Protein AF-A0A7C1WEE9-F1 (afdb_monomer_lite)

Foldseek 3Di:
DDDPPPCPPLVLLVVLVVVCLLQLAPADSVQLSVLLVVQVVVCVVVDPDDDDPVCSVVVSNVSSVVSVVVLLVVLVVQVVVVHDDDLCSHQQNSVCVVVVHDSSLQSQLNSVLSPDPSLLSNLLCCCPVVVDALVVSCVVSPDHSLVSLVSNQVSCVSRVNDDPVCNVVSSVVSVVVNVVVVPDD

pLDDT: mean 91.52, std 10.12, range [40.03, 98.25]

Secondary structure (DSSP, 8-state):
----TT--TT-HHHHHHHHHHHHT----HHHHHHHHHHHHHHHHHH-SSPPPGGGHHHHHHHHHHHHHHHHHHHHHHHHHTT--S-GGGSTTHHHHHHHT--GGGTHHHHHHHHTS-HHHHHHHIIIIIS---HHHHHHHH-S-HHHHHHHHHHHHHHTTSS-GGGHHHHHHHHHHHHHHHHT--

Structure (mmCIF, N/CA/C/O backbone):
data_AF-A0A7C1WEE9-F1
#
_entry.id   AF-A0A7C1WEE9-F1
#
loop_
_atom_site.group_PDB
_atom_site.id
_atom_site.type_symbol
_atom_site.label_atom_id
_atom_site.label_alt_id
_atom_site.label_comp_id
_atom_site.label_asym_id
_atom_site.label_entity_id
_atom_site.label_seq_id
_atom_site.pdbx_PDB_ins_code
_atom_site.Cartn_x
_atom_site.Cartn_y
_atom_site.Cartn_z
_atom_site.occupancy
_atom_site.B_iso_or_equiv
_atom_site.auth_seq_id
_atom_site.auth_comp_id
_atom_site.auth_asym_id
_atom_site.auth_atom_id
_atom_site.pdbx_PDB_model_num
ATOM 1 N N . MET A 1 1 ? -7.636 -14.555 -36.339 1.00 40.28 1 MET A N 1
ATOM 2 C CA . MET A 1 1 ? -7.337 -13.191 -35.850 1.00 40.28 1 MET A CA 1
ATOM 3 C C . MET A 1 1 ? -6.891 -13.329 -34.397 1.00 40.28 1 MET A C 1
ATOM 5 O O . MET A 1 1 ? -7.699 -13.684 -33.550 1.00 40.28 1 MET A O 1
ATOM 9 N N . HIS A 1 2 ? -5.579 -13.278 -34.160 1.00 40.03 2 HIS A N 1
ATOM 10 C CA . HIS A 1 2 ? -4.932 -13.768 -32.938 1.00 40.03 2 HIS A CA 1
ATOM 11 C C . HIS A 1 2 ? -5.133 -12.831 -31.730 1.00 40.03 2 HIS A C 1
ATOM 13 O O . HIS A 1 2 ? -4.836 -11.641 -31.806 1.00 40.03 2 HIS A O 1
ATOM 19 N N . ARG A 1 3 ? -5.592 -13.395 -30.599 1.00 42.38 3 ARG A N 1
ATOM 20 C CA . ARG A 1 3 ? -5.530 -12.809 -29.245 1.00 42.38 3 ARG A CA 1
ATOM 21 C C . ARG A 1 3 ? -4.059 -12.671 -28.822 1.00 42.38 3 ARG A C 1
ATOM 23 O O . ARG A 1 3 ? -3.505 -13.608 -28.264 1.00 42.38 3 ARG A O 1
ATOM 30 N N . ILE A 1 4 ? -3.428 -11.536 -29.114 1.00 50.22 4 ILE A N 1
ATOM 31 C CA . ILE A 1 4 ? -2.095 -11.171 -28.580 1.00 50.22 4 ILE A CA 1
ATOM 32 C C . ILE A 1 4 ? -2.180 -9.926 -27.672 1.00 50.22 4 ILE A C 1
ATOM 34 O O . ILE A 1 4 ? -1.282 -9.661 -26.887 1.00 50.22 4 ILE A O 1
ATOM 38 N N . ALA A 1 5 ? -3.299 -9.197 -27.677 1.00 45.41 5 ALA A N 1
ATOM 39 C CA . ALA A 1 5 ? -3.425 -7.930 -26.949 1.00 45.41 5 ALA A CA 1
ATOM 40 C C . ALA A 1 5 ? -3.885 -8.050 -25.478 1.00 45.41 5 ALA A C 1
ATOM 42 O O . ALA A 1 5 ? -4.062 -7.031 -24.823 1.00 45.41 5 ALA A O 1
ATOM 43 N N . SER A 1 6 ? -4.104 -9.263 -24.949 1.00 55.41 6 SER A N 1
ATOM 44 C CA . SER A 1 6 ? -4.558 -9.473 -23.559 1.00 55.41 6 SER A CA 1
ATOM 45 C C . SER A 1 6 ? -3.562 -10.221 -22.675 1.00 55.41 6 SER A C 1
ATOM 47 O O . SER A 1 6 ? -3.893 -10.553 -21.540 1.00 55.41 6 SER A O 1
ATOM 49 N N . SER A 1 7 ? -2.388 -10.579 -23.190 1.00 68.62 7 SER A N 1
ATOM 50 C CA . SER A 1 7 ? -1.417 -11.352 -22.425 1.00 68.62 7 SER A CA 1
ATOM 51 C C . SER A 1 7 ? -0.382 -10.397 -21.869 1.00 68.62 7 SER A C 1
ATOM 53 O O . SER A 1 7 ? 0.538 -10.040 -22.590 1.00 68.62 7 SER A O 1
ATOM 55 N N . ASP A 1 8 ? -0.545 -9.974 -20.620 1.00 87.31 8 ASP A N 1
ATOM 56 C CA . ASP A 1 8 ? 0.556 -9.506 -19.779 1.00 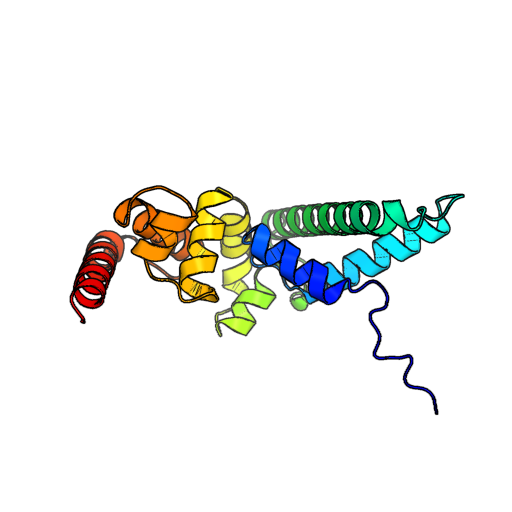87.31 8 ASP A CA 1
ATOM 57 C C . ASP A 1 8 ? 1.555 -10.674 -19.633 1.00 87.31 8 ASP A C 1
ATOM 59 O O . ASP A 1 8 ? 1.365 -11.537 -18.772 1.00 87.31 8 ASP A O 1
ATOM 63 N N . PRO A 1 9 ? 2.560 -10.798 -20.524 1.00 88.50 9 PRO A N 1
ATOM 64 C CA . PRO A 1 9 ? 3.295 -12.051 -20.691 1.00 88.50 9 PRO A CA 1
ATOM 65 C C . PRO A 1 9 ? 4.306 -12.264 -19.560 1.00 88.50 9 PRO A C 1
ATOM 67 O O . PRO A 1 9 ? 4.744 -13.381 -19.309 1.00 88.50 9 PRO A O 1
ATOM 70 N N . LEU A 1 10 ? 4.645 -11.182 -18.861 1.00 91.38 10 LEU A N 1
ATOM 71 C CA . LEU A 1 10 ? 5.528 -11.151 -17.703 1.00 91.38 10 LEU A CA 1
ATOM 72 C C . LEU A 1 10 ? 4.742 -11.228 -16.382 1.00 91.38 10 LEU A C 1
ATOM 74 O O . LEU A 1 10 ? 5.341 -11.250 -15.303 1.00 91.38 10 LEU A O 1
ATOM 78 N N . ALA A 1 11 ? 3.405 -11.275 -16.458 1.00 94.94 11 ALA A N 1
ATOM 79 C CA . ALA A 1 11 ? 2.501 -11.211 -15.316 1.00 94.94 11 ALA A CA 1
ATOM 80 C C . ALA A 1 11 ? 2.793 -10.011 -14.389 1.00 94.94 11 ALA A C 1
ATOM 82 O O . ALA A 1 11 ? 2.698 -10.127 -13.164 1.00 94.94 11 ALA A O 1
ATOM 83 N N . LEU A 1 12 ? 3.182 -8.860 -14.952 1.00 95.50 12 LEU A N 1
ATOM 84 C CA . LEU A 1 12 ? 3.492 -7.653 -14.187 1.00 95.50 12 LEU A CA 1
ATOM 85 C C . LEU A 1 12 ? 2.273 -7.139 -13.414 1.00 95.50 12 LEU A C 1
ATOM 87 O O . LEU A 1 12 ? 2.435 -6.686 -12.290 1.00 95.50 12 LEU A O 1
ATOM 91 N N . GLY A 1 13 ? 1.058 -7.247 -13.954 1.00 95.62 13 GLY A N 1
ATOM 92 C CA . GLY A 1 13 ? -0.178 -6.821 -13.295 1.00 95.62 13 GLY A CA 1
ATOM 93 C C . GLY A 1 13 ? -0.426 -7.574 -11.982 1.00 95.62 13 GLY A C 1
ATOM 94 O O . GLY A 1 13 ? -0.455 -6.948 -10.917 1.00 95.62 13 GLY A O 1
ATOM 95 N N . PRO A 1 14 ? -0.540 -8.918 -12.003 1.00 96.31 14 PRO A N 1
ATOM 96 C CA . PRO A 1 14 ? -0.636 -9.718 -10.783 1.00 96.31 14 PRO A CA 1
ATOM 97 C C . PRO A 1 14 ? 0.524 -9.484 -9.804 1.00 96.31 14 PRO A C 1
ATOM 99 O O . PRO A 1 14 ? 0.293 -9.394 -8.596 1.00 96.31 14 PRO A O 1
ATOM 102 N N . ARG A 1 15 ? 1.762 -9.330 -10.299 1.00 97.62 15 ARG A N 1
ATOM 103 C CA . ARG A 1 15 ? 2.936 -9.046 -9.455 1.00 97.62 15 ARG A CA 1
ATOM 104 C C . ARG A 1 15 ? 2.863 -7.670 -8.790 1.00 97.62 15 ARG A C 1
ATOM 106 O O . ARG A 1 15 ? 3.185 -7.571 -7.610 1.00 97.62 15 ARG A O 1
ATOM 113 N N . SER A 1 16 ? 2.395 -6.638 -9.492 1.00 97.56 16 SER A N 1
ATOM 114 C CA . SER A 1 16 ? 2.157 -5.298 -8.938 1.00 97.56 16 SER A CA 1
ATOM 115 C C . SER A 1 16 ? 1.152 -5.347 -7.793 1.00 97.56 16 SER A C 1
ATOM 117 O O . SER A 1 16 ? 1.424 -4.831 -6.713 1.00 97.56 16 SER A O 1
ATOM 119 N N . ILE A 1 17 ? 0.018 -6.029 -7.986 1.00 95.94 17 ILE A N 1
ATOM 120 C CA . ILE A 1 17 ? -1.001 -6.192 -6.938 1.00 95.94 17 ILE A CA 1
ATOM 121 C C . ILE A 1 17 ? -0.416 -6.932 -5.729 1.00 95.94 17 ILE A C 1
ATOM 123 O O . ILE A 1 17 ? -0.602 -6.499 -4.590 1.00 95.94 17 ILE A O 1
ATOM 127 N N . ALA A 1 18 ? 0.309 -8.030 -5.964 1.00 95.94 18 ALA A N 1
ATOM 128 C CA . ALA A 1 18 ? 0.941 -8.801 -4.898 1.00 95.94 18 ALA A CA 1
ATOM 129 C C . ALA A 1 18 ? 1.964 -7.962 -4.116 1.00 95.94 18 ALA A C 1
ATOM 131 O O . ALA A 1 18 ? 1.966 -7.995 -2.885 1.00 95.94 18 ALA A O 1
ATOM 132 N N . LEU A 1 19 ? 2.788 -7.171 -4.811 1.00 97.50 19 LEU A N 1
ATOM 133 C CA . LEU A 1 19 ? 3.748 -6.261 -4.194 1.00 97.50 19 LEU A CA 1
ATOM 134 C C . LEU A 1 19 ? 3.039 -5.205 -3.337 1.00 97.50 19 LEU A C 1
ATOM 136 O O . LEU A 1 19 ? 3.372 -5.051 -2.165 1.00 97.50 19 LEU A O 1
ATOM 140 N N . LEU A 1 20 ? 2.023 -4.526 -3.874 1.00 96.62 20 LEU A N 1
ATOM 141 C CA . LEU A 1 20 ? 1.287 -3.492 -3.141 1.00 96.62 20 LEU A CA 1
ATOM 142 C C . LEU A 1 20 ? 0.599 -4.043 -1.888 1.00 96.62 20 LEU A C 1
ATOM 144 O O . LEU A 1 20 ? 0.689 -3.423 -0.828 1.00 96.62 20 LEU A O 1
ATOM 148 N N . ARG A 1 21 ? -0.005 -5.238 -1.964 1.00 95.25 21 ARG A N 1
ATOM 149 C CA . ARG A 1 21 ? -0.577 -5.919 -0.788 1.00 95.25 21 ARG A CA 1
ATOM 150 C C . ARG A 1 21 ? 0.494 -6.327 0.223 1.00 95.25 21 ARG A C 1
ATOM 152 O O . ARG A 1 21 ? 0.297 -6.157 1.423 1.00 95.25 21 ARG A O 1
ATOM 159 N N . ARG A 1 22 ? 1.643 -6.832 -0.239 1.00 95.69 22 ARG A N 1
ATOM 160 C CA . ARG A 1 22 ? 2.778 -7.201 0.626 1.00 95.69 22 ARG A CA 1
ATOM 161 C C . ARG A 1 22 ? 3.339 -5.994 1.380 1.00 95.69 22 ARG A C 1
ATOM 163 O O . ARG A 1 22 ? 3.725 -6.132 2.541 1.00 95.69 22 ARG A O 1
ATOM 170 N N . GLU A 1 23 ? 3.394 -4.832 0.736 1.00 97.06 23 GLU A N 1
ATOM 171 C CA . GLU A 1 23 ? 3.902 -3.585 1.323 1.00 97.06 23 GLU A CA 1
ATOM 172 C C . GLU A 1 23 ? 2.832 -2.768 2.072 1.00 97.06 23 GLU A C 1
ATOM 174 O O . GLU A 1 23 ? 3.175 -1.868 2.847 1.00 97.06 23 GLU A O 1
ATOM 179 N N . GLY A 1 24 ? 1.550 -3.094 1.875 1.00 96.25 24 GLY A N 1
ATOM 180 C CA . GLY A 1 24 ? 0.407 -2.383 2.445 1.00 96.25 24 GLY A CA 1
ATOM 181 C C . GLY A 1 24 ? 0.259 -0.960 1.900 1.00 96.25 24 GLY A C 1
ATOM 182 O O . GLY A 1 24 ? -0.049 -0.047 2.655 1.00 96.25 24 GLY A O 1
ATOM 183 N N . LEU A 1 25 ? 0.552 -0.730 0.619 1.00 96.81 25 LEU A N 1
ATOM 184 C CA . LEU A 1 25 ? 0.575 0.613 0.028 1.00 96.81 25 LEU A CA 1
ATOM 185 C C . LEU A 1 25 ? -0.679 0.896 -0.800 1.00 96.81 25 LEU A C 1
ATOM 187 O O . LEU A 1 25 ? -1.071 0.103 -1.653 1.00 96.81 25 LEU A O 1
ATOM 191 N N . LEU A 1 26 ? -1.270 2.073 -0.585 1.00 95.44 26 LEU A N 1
ATOM 192 C CA . LEU A 1 26 ? -2.436 2.574 -1.322 1.00 95.44 26 LEU A CA 1
ATOM 193 C C . LEU A 1 26 ? -1.995 3.288 -2.608 1.00 95.44 26 LEU A C 1
ATOM 195 O O . LEU A 1 26 ? -2.179 4.491 -2.746 1.00 95.44 26 LEU A O 1
ATOM 199 N N . VAL A 1 27 ? -1.338 2.562 -3.508 1.00 96.00 27 VAL A N 1
ATOM 200 C CA . VAL A 1 27 ? -0.936 3.056 -4.836 1.00 96.00 27 VAL A CA 1
ATOM 201 C C . VAL A 1 27 ? -1.844 2.413 -5.882 1.00 96.00 27 VAL A C 1
ATOM 203 O O . VAL A 1 27 ? -2.218 1.252 -5.729 1.00 96.00 27 VAL A O 1
ATOM 206 N N . ASP A 1 28 ? -2.193 3.143 -6.947 1.00 95.31 28 ASP A N 1
ATOM 207 C CA . ASP A 1 28 ? -2.928 2.560 -8.076 1.00 95.31 28 ASP A CA 1
ATOM 208 C C . ASP A 1 28 ? -2.105 1.412 -8.700 1.00 95.31 28 ASP A C 1
ATOM 210 O O . ASP A 1 28 ? -0.999 1.666 -9.200 1.00 95.31 28 ASP A O 1
ATOM 214 N N . PRO A 1 29 ? -2.606 0.161 -8.716 1.00 95.44 29 PRO A N 1
ATOM 215 C CA . PRO A 1 29 ? -1.898 -0.953 -9.338 1.00 95.44 29 PRO A CA 1
ATOM 216 C C . PRO A 1 29 ? -1.566 -0.707 -10.812 1.00 95.44 29 PRO A C 1
ATOM 218 O O . PRO A 1 29 ? -0.530 -1.179 -11.283 1.00 95.44 29 PRO A O 1
ATOM 221 N N . GLN A 1 30 ? -2.400 0.062 -11.520 1.00 94.81 30 GLN A N 1
ATOM 222 C CA . GLN A 1 30 ? -2.175 0.416 -12.916 1.00 94.81 30 GLN A CA 1
ATOM 223 C C . GLN A 1 30 ? -0.949 1.327 -13.072 1.00 94.81 30 GLN A C 1
ATOM 225 O O . GLN A 1 30 ? -0.114 1.057 -13.930 1.00 94.81 30 GLN A O 1
ATOM 230 N N . ARG A 1 31 ? -0.769 2.331 -12.193 1.00 95.31 31 ARG A N 1
ATOM 231 C CA . ARG A 1 31 ? 0.417 3.220 -12.210 1.00 95.31 31 ARG A CA 1
ATOM 232 C C . ARG A 1 31 ? 1.708 2.420 -12.029 1.00 95.31 31 ARG A C 1
ATOM 234 O O . ARG A 1 31 ? 2.699 2.675 -12.710 1.00 95.31 31 ARG A O 1
ATOM 241 N N . LEU A 1 32 ? 1.696 1.444 -11.117 1.00 97.12 32 LEU A N 1
ATOM 242 C CA . LEU A 1 32 ? 2.849 0.575 -10.888 1.00 97.12 32 LEU A CA 1
ATOM 243 C C . LEU A 1 32 ? 3.106 -0.357 -12.080 1.00 97.12 32 LEU A C 1
ATOM 245 O O . LEU A 1 32 ? 4.253 -0.506 -12.492 1.00 97.12 32 LEU A O 1
ATOM 249 N N . TYR A 1 33 ? 2.056 -0.958 -12.644 1.00 96.50 33 TYR A N 1
ATOM 250 C CA . TYR A 1 33 ? 2.147 -1.810 -13.831 1.00 96.50 33 TYR A CA 1
ATOM 251 C C . TYR A 1 33 ? 2.726 -1.065 -15.041 1.00 96.50 33 TYR A C 1
ATOM 253 O O . TYR A 1 33 ? 3.697 -1.530 -15.637 1.00 96.50 33 TYR A O 1
ATOM 261 N N . GLU A 1 34 ? 2.185 0.107 -15.370 1.00 95.25 34 GLU A N 1
ATOM 262 C CA . GLU A 1 34 ? 2.636 0.925 -16.501 1.00 95.25 34 GLU A CA 1
ATOM 263 C C . GLU A 1 34 ? 4.086 1.383 -16.322 1.00 95.25 34 GLU A C 1
ATOM 265 O O . GLU A 1 34 ? 4.902 1.233 -17.233 1.00 95.25 34 GLU A O 1
ATOM 270 N N . GLY A 1 35 ? 4.441 1.860 -15.124 1.00 95.75 35 GLY A N 1
ATOM 271 C CA . GLY A 1 35 ? 5.821 2.223 -14.807 1.00 95.75 35 GLY A CA 1
ATOM 272 C C . GLY A 1 35 ? 6.781 1.035 -14.922 1.00 95.75 35 GLY A C 1
ATOM 273 O O . GLY A 1 35 ? 7.882 1.179 -15.450 1.00 95.75 35 GLY A O 1
ATOM 274 N N . ALA A 1 36 ? 6.356 -0.156 -14.493 1.00 96.62 36 ALA A N 1
ATOM 275 C CA . ALA A 1 36 ? 7.176 -1.359 -14.563 1.00 96.62 36 ALA A CA 1
ATOM 276 C C . ALA A 1 36 ? 7.376 -1.850 -16.003 1.00 96.62 36 ALA A C 1
ATOM 278 O O . ALA A 1 36 ? 8.464 -2.318 -16.330 1.00 96.62 36 ALA A O 1
ATOM 279 N N . ILE A 1 37 ? 6.375 -1.709 -16.879 1.00 95.94 37 ILE A N 1
ATOM 280 C CA . ILE A 1 37 ? 6.539 -1.993 -18.313 1.00 95.94 37 ILE A CA 1
ATOM 281 C C . ILE A 1 37 ? 7.603 -1.083 -18.918 1.00 95.94 37 ILE A C 1
ATOM 283 O O . ILE A 1 37 ? 8.486 -1.572 -19.622 1.00 95.94 37 ILE A O 1
ATOM 287 N N . ILE A 1 38 ? 7.529 0.222 -18.639 1.00 94.56 38 ILE A N 1
ATOM 288 C CA . ILE A 1 38 ? 8.499 1.198 -19.150 1.00 94.56 38 ILE A CA 1
ATOM 289 C C . ILE A 1 38 ? 9.906 0.824 -18.682 1.00 94.56 38 ILE A C 1
ATOM 291 O O . ILE A 1 38 ? 10.830 0.781 -19.487 1.00 94.56 38 ILE A O 1
ATOM 295 N N . GLU A 1 39 ? 10.062 0.473 -17.408 1.00 93.38 39 GLU A N 1
ATOM 296 C CA . GLU A 1 39 ? 11.347 0.037 -16.861 1.00 93.38 39 GLU A CA 1
ATOM 297 C C . GLU A 1 39 ? 11.913 -1.202 -17.527 1.00 93.38 39 GLU A C 1
ATOM 299 O O . GLU A 1 39 ? 13.093 -1.239 -17.865 1.00 93.38 39 GLU A O 1
ATOM 304 N N . VAL A 1 40 ? 11.075 -2.219 -17.713 1.00 93.44 40 VAL A N 1
ATOM 305 C CA . VAL A 1 40 ? 11.473 -3.448 -18.394 1.00 93.44 40 VAL A CA 1
ATOM 306 C C . VAL A 1 40 ? 11.898 -3.138 -19.829 1.00 93.44 40 VAL A C 1
ATOM 308 O O . VAL A 1 40 ? 12.938 -3.623 -20.265 1.00 93.44 40 VAL A O 1
ATOM 311 N N . ALA A 1 41 ? 11.140 -2.309 -20.550 1.00 91.81 41 ALA A N 1
ATOM 312 C CA . ALA A 1 41 ? 11.440 -1.947 -21.933 1.00 91.81 41 ALA A CA 1
ATOM 313 C C . ALA A 1 41 ? 12.752 -1.155 -22.066 1.00 91.81 41 ALA A C 1
ATOM 315 O O . ALA A 1 41 ? 13.574 -1.473 -22.929 1.00 91.81 41 ALA A O 1
ATOM 316 N N . CYS A 1 42 ? 12.969 -0.157 -21.204 1.00 89.88 42 CYS A N 1
ATOM 317 C CA . CYS A 1 42 ? 14.197 0.637 -21.190 1.00 89.88 42 CYS A CA 1
ATOM 318 C C . CYS A 1 42 ? 15.421 -0.240 -20.918 1.00 89.88 42 CYS A C 1
ATOM 320 O O . CYS A 1 42 ? 16.412 -0.161 -21.632 1.00 89.88 42 CYS A O 1
ATOM 322 N N . GLU A 1 43 ? 15.344 -1.117 -19.924 1.00 87.81 43 GLU A N 1
ATOM 323 C CA . GLU A 1 43 ? 16.483 -1.933 -19.499 1.00 87.81 43 GLU A CA 1
ATOM 324 C C . GLU A 1 43 ? 16.795 -3.048 -20.496 1.00 87.81 43 GLU A C 1
ATOM 326 O O . GLU A 1 43 ? 17.955 -3.252 -20.826 1.00 87.81 43 GLU A O 1
ATOM 331 N N . MET A 1 44 ? 15.781 -3.683 -21.092 1.00 87.75 44 MET A N 1
ATOM 332 C CA . MET A 1 44 ? 15.992 -4.618 -22.208 1.00 87.75 44 MET A CA 1
ATOM 333 C C . MET A 1 44 ? 16.623 -3.956 -23.441 1.00 87.75 44 MET A C 1
ATOM 335 O O . MET A 1 44 ? 17.186 -4.655 -24.278 1.00 87.75 44 MET A O 1
ATOM 339 N N . SER A 1 45 ? 16.523 -2.629 -23.564 1.00 85.12 45 SER A N 1
ATOM 340 C CA . SER A 1 45 ? 17.154 -1.868 -24.648 1.00 85.12 45 SER A CA 1
ATOM 341 C C . SER A 1 45 ? 18.577 -1.402 -24.312 1.00 85.12 45 SER A C 1
ATOM 343 O O . SER A 1 45 ? 19.326 -1.065 -25.226 1.00 85.12 45 SER A O 1
ATOM 345 N N . LEU A 1 46 ? 18.936 -1.337 -23.025 1.00 82.56 46 LEU A N 1
ATOM 346 C CA . LEU A 1 46 ? 20.213 -0.806 -22.531 1.00 82.56 46 LEU A CA 1
ATOM 347 C C . LEU A 1 46 ? 21.186 -1.899 -22.074 1.00 82.56 46 LEU A C 1
ATOM 349 O O . LEU A 1 46 ? 22.397 -1.710 -22.157 1.00 82.56 46 LEU A O 1
ATOM 353 N N . GLU A 1 47 ? 20.679 -3.017 -21.557 1.00 75.56 47 GLU A N 1
ATOM 354 C CA . GLU A 1 47 ? 21.496 -4.143 -21.120 1.00 75.56 47 GLU A CA 1
ATOM 355 C C . GLU A 1 47 ? 21.897 -4.997 -22.337 1.00 75.56 47 GLU A C 1
ATOM 357 O O . GLU A 1 47 ? 21.048 -5.511 -23.062 1.00 75.56 47 GLU A O 1
ATOM 362 N N . ASP A 1 48 ? 23.201 -5.245 -22.510 1.00 72.69 48 ASP A N 1
ATOM 363 C CA . ASP A 1 48 ? 23.745 -6.153 -23.543 1.00 72.69 48 ASP A CA 1
ATOM 364 C C . ASP A 1 48 ? 23.330 -7.625 -23.346 1.00 72.69 48 ASP A C 1
ATOM 366 O O . ASP A 1 48 ? 23.721 -8.521 -24.103 1.00 72.69 48 ASP A O 1
ATOM 370 N N . ARG A 1 49 ? 22.567 -7.915 -22.290 1.00 77.94 49 ARG A N 1
ATOM 371 C CA . ARG A 1 49 ? 22.167 -9.264 -21.933 1.00 77.94 49 ARG A CA 1
ATOM 372 C C . ARG A 1 49 ? 20.809 -9.282 -21.244 1.00 77.94 49 ARG A C 1
ATOM 374 O O . ARG A 1 49 ? 20.658 -8.775 -20.142 1.00 77.94 49 ARG A O 1
ATOM 381 N N . ALA A 1 50 ? 19.876 -10.018 -21.840 1.00 81.81 50 ALA A N 1
ATOM 382 C CA . ALA A 1 50 ? 18.636 -10.407 -21.182 1.00 81.81 50 ALA A CA 1
ATOM 383 C C . ALA A 1 50 ? 18.901 -11.307 -19.951 1.00 81.81 50 ALA A C 1
ATOM 385 O O . ALA A 1 50 ? 19.818 -12.144 -19.996 1.00 81.81 50 ALA A O 1
ATOM 386 N N . PRO A 1 51 ? 18.098 -11.191 -18.872 1.00 89.31 51 PRO A N 1
ATOM 387 C CA . PRO A 1 51 ? 18.217 -12.062 -17.706 1.00 89.31 51 PRO A CA 1
ATOM 388 C C . PRO A 1 51 ? 18.070 -13.525 -18.125 1.00 89.31 51 PRO A C 1
ATOM 390 O O . PRO A 1 51 ? 17.299 -13.858 -19.032 1.00 89.31 51 PRO A O 1
ATOM 393 N N . ARG A 1 52 ? 18.806 -14.421 -17.463 1.00 90.81 52 ARG A N 1
ATOM 394 C CA . ARG A 1 52 ? 18.611 -15.858 -17.686 1.00 90.81 52 ARG A CA 1
ATOM 395 C C . ARG A 1 52 ? 17.218 -16.267 -17.204 1.00 90.81 52 ARG A C 1
ATOM 397 O O . ARG A 1 52 ? 16.716 -15.638 -16.273 1.00 90.81 52 ARG A O 1
ATOM 404 N N . PRO A 1 53 ? 16.611 -17.332 -17.758 1.00 89.75 53 PRO A N 1
ATOM 405 C CA . PRO A 1 53 ? 15.292 -17.801 -17.331 1.00 89.75 53 PRO A CA 1
ATOM 406 C C . PRO A 1 53 ? 15.137 -17.945 -15.808 1.00 89.75 53 PRO A C 1
ATOM 408 O O . PRO A 1 53 ? 14.121 -17.537 -15.256 1.00 89.75 53 PRO A O 1
ATOM 411 N N . GLU A 1 54 ? 16.160 -18.452 -15.121 1.00 93.56 54 GLU A N 1
ATOM 412 C CA . GLU A 1 54 ? 16.196 -18.626 -13.665 1.00 93.56 54 GLU A CA 1
ATOM 413 C C . GLU A 1 54 ? 16.318 -17.313 -12.864 1.00 93.56 54 GLU A C 1
ATOM 415 O O . GLU A 1 54 ? 16.013 -17.282 -11.674 1.00 93.56 54 GLU A O 1
ATOM 420 N N . GLU A 1 55 ? 16.736 -16.220 -13.504 1.00 94.69 55 GLU A N 1
ATOM 421 C CA . GLU A 1 55 ? 16.913 -14.893 -12.900 1.00 94.69 55 GLU A CA 1
ATOM 422 C C . GLU A 1 55 ? 15.695 -13.981 -13.133 1.00 94.69 55 GLU A C 1
ATOM 424 O O . GLU A 1 55 ? 15.559 -12.960 -12.454 1.00 94.69 55 GLU A O 1
ATOM 429 N N . VAL A 1 56 ? 14.799 -14.337 -14.069 1.00 93.69 56 VAL A N 1
ATOM 430 C CA . VAL A 1 56 ? 13.682 -13.485 -14.521 1.00 93.69 56 VAL A CA 1
ATOM 431 C C . VAL A 1 56 ? 12.819 -13.008 -13.356 1.00 93.69 56 VAL A C 1
ATOM 433 O O . VAL A 1 56 ? 12.506 -11.823 -13.278 1.00 93.69 56 VAL A O 1
ATOM 436 N N . ASP A 1 57 ? 12.456 -13.891 -12.425 1.00 95.00 57 ASP A N 1
ATOM 437 C CA . ASP A 1 57 ? 11.572 -13.527 -11.313 1.00 95.00 57 ASP A CA 1
ATOM 438 C C . ASP A 1 57 ? 12.189 -12.480 -10.381 1.00 95.00 57 ASP A C 1
ATOM 440 O O . ASP A 1 57 ? 11.536 -11.488 -10.047 1.00 95.00 57 ASP A O 1
ATOM 444 N N . GLY A 1 58 ? 13.451 -12.678 -9.989 1.00 95.25 58 GLY A N 1
ATOM 445 C CA . GLY A 1 58 ? 14.184 -11.729 -9.150 1.00 95.25 58 GLY A CA 1
ATOM 446 C C . GLY A 1 58 ? 14.444 -10.411 -9.877 1.00 95.25 58 GLY A C 1
ATOM 447 O O . GLY A 1 58 ? 14.293 -9.335 -9.294 1.00 95.25 58 GLY A O 1
ATOM 448 N N . TRP A 1 59 ? 14.759 -10.486 -11.172 1.00 95.38 59 TRP A N 1
ATOM 449 C CA . TRP A 1 59 ? 14.957 -9.316 -12.021 1.00 95.38 59 TRP A CA 1
ATOM 450 C C . TRP A 1 59 ? 13.676 -8.474 -12.125 1.00 95.38 59 TRP A C 1
ATOM 452 O O . TRP A 1 59 ? 13.709 -7.277 -11.834 1.00 95.38 59 TRP A O 1
ATOM 462 N N . LEU A 1 60 ? 12.528 -9.091 -12.433 1.00 96.06 60 LEU A N 1
ATOM 463 C CA . LEU A 1 60 ? 11.228 -8.410 -12.498 1.00 96.06 60 LEU A CA 1
ATOM 464 C C . LEU A 1 60 ? 10.814 -7.824 -11.141 1.00 96.06 60 LEU A C 1
ATOM 466 O O . LEU A 1 60 ? 10.339 -6.688 -11.089 1.00 96.06 60 LEU A O 1
ATOM 470 N N . ALA A 1 61 ? 11.015 -8.558 -10.041 1.00 96.44 61 ALA A N 1
ATOM 471 C CA . ALA A 1 61 ? 10.722 -8.064 -8.695 1.00 96.44 61 ALA A CA 1
ATOM 472 C C . ALA A 1 61 ? 11.518 -6.787 -8.377 1.00 96.44 61 ALA A C 1
ATOM 474 O O . ALA A 1 61 ? 10.934 -5.792 -7.948 1.00 96.44 61 ALA A O 1
ATOM 475 N N . GLY A 1 62 ? 12.818 -6.765 -8.687 1.00 95.75 62 GLY A N 1
ATOM 476 C CA . GLY A 1 62 ? 13.653 -5.579 -8.498 1.00 95.75 62 GLY A CA 1
ATOM 477 C C . GLY A 1 62 ? 13.203 -4.375 -9.337 1.00 95.75 62 GLY A C 1
ATOM 478 O O . GLY A 1 62 ? 13.298 -3.234 -8.882 1.00 95.75 62 GLY A O 1
ATOM 479 N N . ARG A 1 63 ? 12.676 -4.598 -10.550 1.00 96.06 63 ARG A N 1
ATOM 480 C CA . ARG A 1 63 ? 12.136 -3.526 -11.412 1.00 96.06 63 ARG A CA 1
ATOM 481 C C . ARG A 1 63 ? 10.829 -2.960 -10.850 1.00 96.06 63 ARG A C 1
ATOM 483 O O . ARG A 1 63 ? 10.656 -1.741 -10.826 1.00 96.06 63 ARG A O 1
ATOM 490 N N . LEU A 1 64 ? 9.947 -3.816 -10.335 1.00 97.69 64 LEU A N 1
ATOM 491 C CA . LEU A 1 64 ? 8.725 -3.389 -9.648 1.00 97.69 64 LEU A CA 1
ATOM 492 C C . LEU A 1 64 ? 9.044 -2.578 -8.387 1.00 97.69 64 LEU A C 1
ATOM 494 O O . LEU A 1 64 ? 8.476 -1.507 -8.195 1.00 97.69 64 LEU A O 1
ATOM 498 N N . GLU A 1 65 ? 9.992 -3.029 -7.565 1.00 97.88 65 GLU A N 1
ATOM 499 C CA . GLU A 1 65 ? 10.403 -2.323 -6.344 1.00 97.88 65 GLU A CA 1
ATOM 500 C C . GLU A 1 65 ? 11.032 -0.955 -6.649 1.00 97.88 65 GLU A C 1
ATOM 502 O O . GLU A 1 65 ? 10.674 0.040 -6.018 1.00 97.88 65 GLU A O 1
ATOM 507 N N . ARG A 1 66 ? 11.896 -0.862 -7.671 1.00 97.19 66 ARG A N 1
ATOM 508 C CA . ARG A 1 66 ? 12.443 0.427 -8.136 1.00 97.19 66 ARG A CA 1
ATOM 509 C C . ARG A 1 66 ? 11.368 1.369 -8.671 1.00 97.19 66 ARG A C 1
ATOM 511 O O . ARG A 1 66 ? 11.419 2.569 -8.402 1.00 97.19 66 ARG A O 1
ATOM 518 N N . THR A 1 67 ? 10.407 0.838 -9.424 1.00 98.00 67 THR A N 1
ATOM 519 C CA . THR A 1 67 ? 9.280 1.620 -9.953 1.00 98.00 67 THR A CA 1
ATOM 520 C C . THR A 1 67 ? 8.420 2.153 -8.817 1.00 98.00 67 THR A C 1
ATOM 522 O O . THR A 1 67 ? 8.115 3.342 -8.781 1.00 98.00 67 THR A O 1
ATOM 525 N N . LEU A 1 68 ? 8.084 1.296 -7.853 1.00 98.25 68 LEU A N 1
ATOM 526 C CA . LEU A 1 68 ? 7.322 1.667 -6.670 1.00 98.25 68 LEU A CA 1
ATOM 527 C C . LEU A 1 68 ? 8.028 2.772 -5.878 1.00 98.25 68 LEU A C 1
ATOM 529 O O . LEU A 1 68 ? 7.404 3.781 -5.570 1.00 98.25 68 LEU A O 1
ATOM 533 N N . ALA A 1 69 ? 9.331 2.633 -5.615 1.00 97.94 69 ALA A N 1
ATOM 534 C CA . ALA A 1 69 ? 10.109 3.661 -4.924 1.00 97.94 69 ALA A CA 1
ATOM 535 C C . ALA A 1 69 ? 10.081 5.011 -5.664 1.00 97.94 69 ALA A C 1
ATOM 537 O O . ALA A 1 69 ? 9.915 6.056 -5.037 1.00 97.94 69 ALA A O 1
ATOM 538 N N . ARG A 1 70 ? 10.178 5.005 -7.001 1.00 97.69 70 ARG A N 1
ATOM 539 C CA . ARG A 1 70 ? 10.055 6.228 -7.810 1.00 97.69 70 ARG A CA 1
ATOM 540 C C . ARG A 1 70 ? 8.666 6.848 -7.750 1.00 97.69 70 ARG A C 1
ATOM 542 O O . ARG A 1 70 ? 8.576 8.067 -7.650 1.00 97.69 70 ARG A O 1
ATOM 549 N N . ILE A 1 71 ? 7.608 6.038 -7.773 1.00 97.25 71 ILE A N 1
ATOM 550 C CA . ILE A 1 71 ? 6.235 6.529 -7.600 1.00 97.25 71 ILE A CA 1
ATOM 551 C C . ILE A 1 71 ? 6.091 7.204 -6.235 1.00 97.25 71 ILE A C 1
ATOM 553 O O . ILE A 1 71 ? 5.643 8.342 -6.185 1.00 97.25 71 ILE A O 1
ATOM 557 N N . LEU A 1 72 ? 6.529 6.556 -5.152 1.00 97.44 72 LEU A N 1
ATOM 558 C CA . LEU A 1 72 ? 6.432 7.115 -3.799 1.00 97.44 72 LEU A CA 1
ATOM 559 C C . LEU A 1 72 ? 7.228 8.421 -3.649 1.00 97.44 72 LEU A C 1
ATOM 561 O O . LEU A 1 72 ? 6.727 9.382 -3.070 1.00 97.44 72 LEU A O 1
ATOM 565 N N . ASN A 1 73 ? 8.441 8.487 -4.207 1.00 97.25 73 ASN A N 1
ATOM 566 C CA . ASN A 1 73 ? 9.248 9.710 -4.194 1.00 97.25 73 ASN A CA 1
ATOM 567 C C . ASN A 1 73 ? 8.570 10.845 -4.969 1.00 97.25 73 ASN A C 1
ATOM 569 O O . ASN A 1 73 ? 8.467 11.957 -4.454 1.00 97.25 73 ASN A O 1
ATOM 573 N N . ARG A 1 74 ? 8.058 10.555 -6.172 1.00 96.12 74 ARG A N 1
ATOM 574 C CA . ARG A 1 74 ? 7.314 11.525 -6.984 1.00 96.12 74 ARG A CA 1
ATOM 575 C C . ARG A 1 74 ? 6.055 12.007 -6.268 1.00 96.12 74 ARG A C 1
ATOM 577 O O . ARG A 1 74 ? 5.766 13.195 -6.292 1.00 96.12 74 ARG A O 1
ATOM 584 N N . ASP A 1 75 ? 5.324 11.106 -5.623 1.00 96.81 75 ASP A N 1
ATOM 585 C CA . ASP A 1 75 ? 4.103 11.425 -4.883 1.00 96.81 75 ASP A CA 1
ATOM 586 C C . ASP A 1 75 ? 4.409 12.336 -3.677 1.00 96.81 75 ASP A C 1
ATOM 588 O O . ASP A 1 75 ? 3.689 13.301 -3.417 1.00 96.81 75 ASP A O 1
ATOM 592 N N . ALA A 1 76 ? 5.531 12.107 -2.987 1.00 96.50 76 ALA A N 1
ATOM 593 C CA . ALA A 1 76 ? 6.004 12.993 -1.925 1.00 96.50 76 ALA A CA 1
ATOM 594 C C . ALA A 1 76 ? 6.451 14.372 -2.449 1.00 96.50 76 ALA A C 1
ATOM 596 O O . ALA A 1 76 ? 6.182 15.391 -1.809 1.00 96.50 76 ALA A O 1
ATOM 597 N N . GLU A 1 77 ? 7.125 14.428 -3.600 1.00 96.25 77 GLU A N 1
ATOM 598 C CA . GLU A 1 77 ? 7.497 15.685 -4.265 1.00 96.25 77 GLU A CA 1
ATOM 599 C C . GLU A 1 77 ? 6.273 16.468 -4.743 1.00 96.25 77 GLU A C 1
ATOM 601 O O . GLU A 1 77 ? 6.222 17.682 -4.555 1.00 96.25 77 GLU A O 1
ATOM 606 N N . TRP A 1 78 ? 5.268 15.779 -5.284 1.00 94.50 78 TRP A N 1
ATOM 607 C CA . TRP A 1 78 ? 3.992 16.357 -5.700 1.00 94.50 78 TRP A CA 1
ATOM 608 C C . TRP A 1 78 ? 3.327 17.118 -4.554 1.00 94.50 78 TRP A C 1
ATOM 610 O O . TRP A 1 78 ? 3.020 18.300 -4.686 1.00 94.50 78 TRP A O 1
ATOM 620 N N . VAL A 1 79 ? 3.174 16.470 -3.393 1.00 95.75 79 VAL A N 1
ATOM 621 C CA . VAL A 1 79 ? 2.596 17.107 -2.199 1.00 95.75 79 VAL A CA 1
ATOM 622 C C . VAL A 1 79 ? 3.469 18.264 -1.713 1.00 95.75 79 VAL A C 1
ATOM 624 O O . VAL A 1 79 ? 2.948 19.334 -1.404 1.00 95.75 79 VAL A O 1
ATOM 627 N N . ARG A 1 80 ? 4.799 18.096 -1.692 1.00 95.88 80 ARG A N 1
ATOM 628 C CA . ARG A 1 80 ? 5.735 19.151 -1.263 1.00 95.88 80 ARG A CA 1
ATOM 629 C C . ARG A 1 80 ? 5.650 20.405 -2.137 1.00 95.88 80 ARG A C 1
ATOM 631 O O . ARG A 1 80 ? 5.804 21.508 -1.621 1.00 95.88 80 ARG A O 1
ATOM 638 N N . ASN A 1 81 ? 5.397 20.237 -3.431 1.00 95.38 81 ASN A N 1
ATOM 639 C CA . ASN A 1 81 ? 5.269 21.330 -4.393 1.00 95.38 81 ASN A CA 1
ATOM 640 C C . ASN A 1 81 ? 3.848 21.923 -4.450 1.00 95.38 81 ASN A C 1
ATOM 642 O O . ASN A 1 81 ? 3.608 22.846 -5.224 1.00 95.38 81 ASN A O 1
ATOM 646 N N . GLY A 1 82 ? 2.916 21.425 -3.629 1.00 93.06 82 GLY A N 1
ATOM 647 C CA . GLY A 1 82 ? 1.531 21.898 -3.588 1.00 93.06 82 GLY A CA 1
ATOM 648 C C . GLY A 1 82 ? 0.647 21.361 -4.718 1.00 93.06 82 GLY A C 1
ATOM 649 O O . GLY A 1 82 ? -0.422 21.918 -4.958 1.00 93.06 82 GLY A O 1
ATOM 650 N N . GLY A 1 83 ? 1.074 20.300 -5.405 1.00 91.00 83 GLY A N 1
ATOM 651 C CA . GLY A 1 83 ? 0.355 19.683 -6.515 1.00 91.00 83 GLY A CA 1
ATOM 652 C C . GLY A 1 83 ? 1.184 19.584 -7.798 1.00 91.00 83 GLY A C 1
ATOM 653 O O . GLY A 1 83 ? 2.387 19.843 -7.817 1.00 91.00 83 GLY A O 1
ATOM 654 N N . GLY A 1 84 ? 0.517 19.211 -8.886 1.00 86.56 84 GLY A N 1
ATOM 655 C CA . GLY A 1 84 ? 1.078 19.140 -10.231 1.00 86.56 84 GLY A CA 1
ATOM 656 C C . GLY A 1 84 ? -0.022 19.199 -11.291 1.00 86.56 84 GLY A C 1
ATOM 657 O O . GLY A 1 84 ? -1.207 19.276 -10.966 1.00 86.56 84 GLY A O 1
ATOM 658 N N . ASP A 1 85 ? 0.375 19.168 -12.561 1.00 85.50 85 ASP A N 1
ATOM 659 C CA 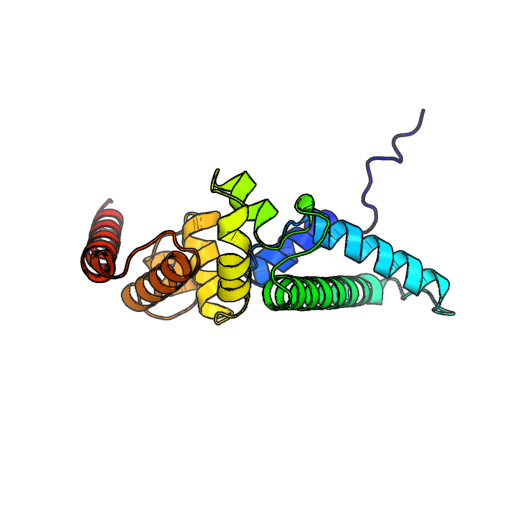. ASP A 1 85 ? -0.516 19.524 -13.676 1.00 85.50 85 ASP A CA 1
ATOM 660 C C . ASP A 1 85 ? -1.547 18.442 -14.043 1.00 85.50 85 ASP A C 1
ATOM 662 O O . ASP A 1 85 ? -2.554 18.739 -14.683 1.00 85.50 85 ASP A O 1
ATOM 666 N N . ASP A 1 86 ? -1.309 17.188 -13.647 1.00 87.88 86 ASP A N 1
ATOM 667 C CA . ASP A 1 86 ? -2.156 16.028 -13.960 1.00 87.88 86 ASP A CA 1
ATOM 668 C C . ASP A 1 86 ? -2.818 15.415 -12.704 1.00 87.88 86 ASP A C 1
ATOM 670 O O . ASP A 1 86 ? -2.238 14.538 -12.051 1.00 87.88 86 ASP A O 1
ATOM 674 N N . PRO A 1 87 ? -4.066 15.801 -12.377 1.00 85.62 87 PRO A N 1
ATOM 675 C CA . PRO A 1 87 ? -4.797 15.261 -11.232 1.00 85.62 87 PRO A CA 1
ATOM 676 C C . PRO A 1 87 ? -5.010 13.743 -11.275 1.00 85.62 87 PRO A C 1
ATOM 678 O O . PRO A 1 87 ? -5.209 13.129 -10.228 1.00 85.62 87 PRO A O 1
ATOM 681 N N . ALA A 1 88 ? -4.975 13.110 -12.454 1.00 85.50 88 ALA A N 1
ATOM 682 C CA . ALA A 1 88 ? -5.138 11.661 -12.561 1.00 85.50 88 ALA A CA 1
ATOM 683 C C . ALA A 1 88 ? -3.922 10.902 -12.006 1.00 85.50 88 ALA A C 1
ATOM 685 O O . ALA A 1 88 ? -4.045 9.742 -11.607 1.00 85.50 88 ALA A O 1
ATOM 686 N N . GLN A 1 89 ? -2.760 11.558 -11.947 1.00 86.88 89 GLN A N 1
ATOM 687 C CA . GLN A 1 89 ? -1.532 11.009 -11.376 1.00 86.88 89 GLN A CA 1
ATOM 688 C C . GLN A 1 89 ? -1.291 11.417 -9.924 1.00 86.88 89 GLN A C 1
ATOM 690 O O . GLN A 1 89 ? -0.282 10.984 -9.356 1.00 86.88 89 GLN A O 1
ATOM 695 N N . ALA A 1 90 ? -2.194 12.195 -9.326 1.00 93.00 90 ALA A N 1
ATOM 696 C CA . ALA A 1 90 ? -2.069 12.636 -7.949 1.00 93.00 90 ALA A CA 1
ATOM 697 C C . ALA A 1 90 ? -2.073 11.436 -6.970 1.00 93.00 90 ALA A C 1
ATOM 699 O O . ALA A 1 90 ? -2.770 10.441 -7.221 1.00 93.00 90 ALA A O 1
ATOM 700 N N . PRO A 1 91 ? -1.317 11.496 -5.856 1.00 92.56 91 PRO A N 1
ATOM 701 C CA . PRO A 1 91 ? -1.166 10.374 -4.926 1.00 92.56 91 PRO A CA 1
ATOM 702 C C . PRO A 1 91 ? -2.503 9.828 -4.409 1.00 92.56 91 PRO A C 1
ATOM 704 O O . PRO A 1 91 ? -2.693 8.614 -4.325 1.00 92.56 91 PRO A O 1
ATOM 707 N N . GLY A 1 92 ? -3.453 10.719 -4.105 1.00 92.25 92 GLY A N 1
ATOM 708 C CA . GLY A 1 92 ? -4.748 10.374 -3.530 1.00 92.25 92 GLY A CA 1
ATOM 709 C C . GLY A 1 92 ? -5.815 9.968 -4.544 1.00 92.25 92 GLY A C 1
ATOM 710 O O . GLY A 1 92 ? -6.874 9.489 -4.134 1.00 92.25 92 GLY A O 1
ATOM 711 N N . ALA A 1 93 ? -5.569 10.115 -5.850 1.00 93.50 93 ALA A N 1
ATOM 712 C CA . ALA A 1 93 ? -6.595 9.963 -6.885 1.00 93.50 93 ALA A CA 1
ATOM 713 C C . ALA A 1 93 ? -7.256 8.573 -6.877 1.00 93.50 93 ALA A C 1
ATOM 715 O O . ALA A 1 93 ? -8.484 8.449 -6.923 1.00 93.50 93 ALA A O 1
ATOM 716 N N . PHE A 1 94 ? -6.449 7.513 -6.764 1.00 92.56 94 PHE A N 1
ATOM 717 C CA . PHE A 1 94 ? -6.944 6.135 -6.717 1.00 92.56 94 PHE A CA 1
ATOM 718 C C . PHE A 1 94 ? -7.818 5.876 -5.488 1.00 92.56 94 PHE A C 1
ATOM 720 O O . PHE A 1 94 ? -8.918 5.325 -5.607 1.00 92.56 94 PHE A O 1
ATOM 727 N N . LEU A 1 95 ? -7.342 6.291 -4.313 1.00 91.19 95 LEU A N 1
ATOM 728 C CA . LEU A 1 95 ? -8.046 6.096 -3.052 1.00 91.19 95 LEU A CA 1
ATOM 729 C C . LEU A 1 95 ? -9.352 6.895 -3.024 1.00 91.19 95 LEU A C 1
ATOM 731 O O . LEU A 1 95 ? -10.401 6.344 -2.693 1.00 91.19 95 LEU A O 1
ATOM 735 N N . ALA A 1 96 ? -9.303 8.158 -3.449 1.00 93.38 96 ALA A N 1
ATOM 736 C CA . ALA A 1 96 ? -10.462 9.033 -3.529 1.00 93.38 96 ALA A CA 1
ATOM 737 C C . ALA A 1 96 ? -11.547 8.461 -4.443 1.00 93.38 96 ALA A C 1
ATOM 739 O O . ALA A 1 96 ? -12.708 8.380 -4.048 1.00 93.38 96 ALA A O 1
ATOM 740 N N . ARG A 1 97 ? -11.171 7.965 -5.629 1.00 92.31 97 ARG A N 1
ATOM 741 C CA . ARG A 1 97 ? -12.104 7.294 -6.544 1.00 92.31 97 ARG A CA 1
ATOM 742 C C . ARG A 1 97 ? -12.712 6.037 -5.922 1.00 92.31 97 ARG A C 1
ATOM 744 O O . ARG A 1 97 ? -13.915 5.819 -6.040 1.00 92.31 97 ARG A O 1
ATOM 751 N N . THR A 1 98 ? -11.891 5.220 -5.265 1.00 89.00 98 THR A N 1
ATOM 752 C CA . THR A 1 98 ? -12.313 3.932 -4.689 1.00 89.00 98 THR A CA 1
ATOM 753 C C . THR A 1 98 ? -13.276 4.119 -3.518 1.00 89.00 98 THR A C 1
ATOM 755 O O . THR A 1 98 ? -14.278 3.415 -3.424 1.00 89.00 98 THR A O 1
ATOM 758 N N . LEU A 1 99 ? -13.007 5.101 -2.656 1.00 86.56 99 LEU A N 1
ATOM 759 C CA . LEU A 1 99 ? -13.794 5.382 -1.454 1.00 86.56 99 LEU A CA 1
ATOM 760 C C . LEU A 1 99 ? -14.829 6.501 -1.643 1.00 86.56 99 LEU A C 1
ATOM 762 O O . LEU A 1 99 ? -15.524 6.852 -0.693 1.00 86.56 99 LEU A O 1
ATOM 766 N N . ARG A 1 100 ? -14.952 7.053 -2.859 1.00 92.00 100 ARG A N 1
ATOM 767 C CA . ARG A 1 100 ? -15.807 8.209 -3.187 1.00 92.00 100 ARG A CA 1
ATOM 768 C C . ARG A 1 100 ? -15.544 9.423 -2.283 1.00 92.00 100 ARG A C 1
ATOM 770 O O . ARG A 1 100 ? -16.476 10.083 -1.830 1.00 92.00 100 ARG A O 1
ATOM 777 N N . LEU A 1 101 ? -14.269 9.698 -2.025 1.00 92.31 101 LEU A N 1
ATOM 778 C CA . LEU A 1 101 ? -13.801 10.860 -1.267 1.00 92.31 101 LEU A CA 1
ATOM 779 C C . LEU A 1 101 ? -13.451 12.010 -2.216 1.00 92.31 101 LEU A C 1
ATOM 781 O O . LEU A 1 101 ? -13.303 11.815 -3.422 1.00 92.31 101 LEU A O 1
ATOM 785 N N . ASP A 1 102 ? -13.291 13.205 -1.655 1.00 90.62 102 ASP A N 1
ATOM 786 C CA . ASP A 1 102 ? -12.814 14.375 -2.390 1.00 90.62 102 ASP A CA 1
ATOM 787 C C . ASP A 1 102 ? -11.319 14.208 -2.739 1.00 90.62 102 ASP A C 1
ATOM 789 O O . ASP A 1 102 ? -10.489 14.231 -1.825 1.00 90.62 102 ASP A O 1
ATOM 793 N N . PRO A 1 103 ? -10.945 14.046 -4.025 1.00 88.12 103 PRO A N 1
ATOM 794 C CA . PRO A 1 103 ? -9.556 13.824 -4.419 1.00 88.12 103 PRO A CA 1
ATOM 795 C C . PRO A 1 103 ? -8.629 14.968 -4.005 1.00 88.12 103 PRO A C 1
ATOM 797 O O . PRO A 1 103 ? -7.495 14.696 -3.621 1.00 88.12 103 PRO A O 1
ATOM 800 N N . ALA A 1 104 ? -9.120 16.213 -3.968 1.00 86.06 104 ALA A N 1
ATOM 801 C CA . ALA A 1 104 ? -8.320 17.377 -3.580 1.00 86.06 104 ALA A CA 1
ATOM 802 C C . ALA A 1 104 ? -7.836 17.319 -2.120 1.00 86.06 104 ALA A C 1
ATOM 804 O O . ALA A 1 104 ? -6.934 18.057 -1.732 1.00 86.06 104 ALA A O 1
ATOM 805 N N . ARG A 1 105 ? -8.436 16.450 -1.297 1.00 92.19 105 ARG A N 1
ATOM 806 C CA . ARG A 1 105 ? -8.090 16.278 0.118 1.00 92.19 105 ARG A CA 1
ATOM 807 C C . ARG A 1 105 ? -7.273 15.027 0.397 1.00 92.19 105 ARG A C 1
ATOM 809 O O . ARG A 1 105 ? -6.861 14.851 1.535 1.00 92.19 105 ARG A O 1
ATOM 816 N N . MET A 1 106 ? -7.063 14.151 -0.586 1.00 95.50 106 MET A N 1
ATOM 817 C CA . MET A 1 106 ? -6.492 12.823 -0.338 1.00 95.50 106 MET A CA 1
ATOM 818 C C . MET A 1 106 ? -4.997 12.716 -0.624 1.00 95.50 106 MET A C 1
ATOM 820 O O . MET A 1 106 ? -4.393 11.731 -0.202 1.00 95.50 106 MET A O 1
ATOM 824 N N . ASP A 1 107 ? -4.383 13.694 -1.288 1.00 95.56 107 ASP A N 1
ATOM 825 C CA . ASP A 1 107 ? -2.969 13.618 -1.675 1.00 95.56 107 ASP A CA 1
ATOM 826 C C . ASP A 1 107 ? -2.034 13.549 -0.463 1.00 95.56 107 ASP A C 1
ATOM 828 O O . ASP A 1 107 ? -1.297 12.574 -0.297 1.00 95.56 107 ASP A O 1
ATOM 832 N N . GLU A 1 108 ? -2.110 14.539 0.430 1.00 96.50 108 GLU A N 1
ATOM 833 C CA . GLU A 1 108 ? -1.294 14.564 1.646 1.00 96.50 108 GLU A CA 1
ATOM 834 C C . GLU A 1 108 ? -1.603 13.379 2.585 1.00 96.50 108 GLU A C 1
ATOM 836 O O . GLU A 1 108 ? -0.656 12.689 2.977 1.00 96.50 108 GLU A O 1
ATOM 841 N N . PRO A 1 109 ? -2.875 13.059 2.911 1.00 97.06 109 PRO A N 1
ATOM 842 C CA . PRO A 1 109 ? -3.212 11.867 3.693 1.00 97.06 109 PRO A CA 1
ATOM 843 C C . PRO A 1 109 ? -2.639 10.565 3.130 1.00 97.06 109 PRO A C 1
ATOM 845 O O . PRO A 1 109 ? -2.129 9.732 3.881 1.00 97.06 109 PRO A O 1
ATOM 848 N N . THR A 1 110 ? -2.667 10.394 1.805 1.00 97.00 110 THR A N 1
ATOM 849 C CA . THR A 1 110 ? -2.150 9.184 1.152 1.00 97.00 110 THR A CA 1
ATOM 850 C C . THR A 1 110 ? -0.635 9.073 1.307 1.00 97.00 110 THR A C 1
ATOM 852 O O . THR A 1 110 ? -0.139 8.022 1.718 1.00 97.00 110 THR A O 1
ATOM 855 N N . VAL A 1 111 ? 0.105 10.164 1.076 1.00 97.38 111 VAL A N 1
ATOM 856 C CA . VAL A 1 111 ? 1.564 10.194 1.281 1.00 97.38 111 VAL A CA 1
ATOM 857 C C . VAL A 1 111 ? 1.923 9.968 2.753 1.00 97.38 111 VAL A C 1
ATOM 859 O O . VAL A 1 111 ? 2.844 9.209 3.058 1.00 97.38 111 VAL A O 1
ATOM 862 N N . ARG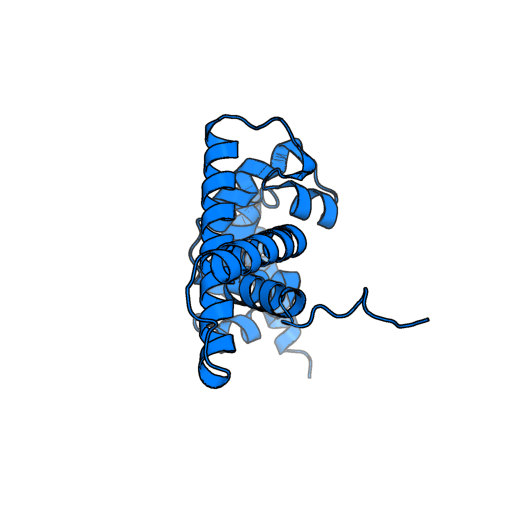 A 1 112 ? 1.184 10.568 3.696 1.00 97.75 112 ARG A N 1
ATOM 863 C CA . ARG A 1 112 ? 1.391 10.343 5.138 1.00 97.75 112 ARG A CA 1
ATOM 864 C C . ARG A 1 112 ? 1.150 8.887 5.526 1.00 97.75 112 ARG A C 1
ATOM 866 O O . ARG A 1 112 ? 1.964 8.320 6.250 1.00 97.75 112 ARG A O 1
ATOM 873 N N . PHE A 1 113 ? 0.101 8.259 4.998 1.00 97.81 113 PHE A N 1
ATOM 874 C CA . PHE A 1 113 ? -0.152 6.833 5.196 1.00 97.81 113 PHE A CA 1
ATOM 875 C C . PHE A 1 113 ? 0.992 5.966 4.642 1.00 97.81 113 PHE A C 1
ATOM 877 O O . PHE A 1 113 ? 1.429 5.021 5.301 1.00 97.81 113 PHE A O 1
ATOM 884 N N . HIS A 1 114 ? 1.543 6.289 3.465 1.00 97.56 114 HIS A N 1
ATOM 885 C CA . HIS A 1 114 ? 2.694 5.558 2.911 1.00 97.56 114 HIS A CA 1
ATOM 886 C C . HIS A 1 114 ? 3.952 5.660 3.785 1.00 97.56 114 HIS A C 1
ATOM 888 O O . HIS A 1 114 ? 4.765 4.742 3.748 1.00 97.56 114 HIS A O 1
ATOM 894 N N . ASN A 1 115 ? 4.080 6.694 4.621 1.00 97.25 115 ASN A N 1
ATOM 895 C CA . ASN A 1 115 ? 5.200 6.875 5.554 1.00 97.25 115 ASN A CA 1
ATOM 896 C C . ASN A 1 115 ? 5.030 6.173 6.912 1.00 97.25 115 ASN A C 1
ATOM 898 O O . ASN A 1 115 ? 5.952 6.206 7.726 1.00 97.25 115 ASN A O 1
ATOM 902 N N . LEU A 1 116 ? 3.893 5.517 7.167 1.00 97.81 116 LEU A N 1
ATOM 903 C CA . LEU A 1 116 ? 3.697 4.707 8.373 1.00 97.81 116 LEU A CA 1
ATOM 904 C C . LEU A 1 116 ? 4.722 3.566 8.491 1.00 97.81 116 LEU A C 1
ATOM 906 O O . LEU A 1 116 ? 5.504 3.272 7.585 1.00 97.81 116 LEU A O 1
ATOM 910 N N . SER A 1 117 ? 4.706 2.844 9.608 1.00 97.69 117 SER A N 1
ATOM 911 C CA . SER A 1 117 ? 5.452 1.590 9.673 1.00 97.69 117 SER A CA 1
ATOM 912 C C . SER A 1 117 ? 4.839 0.551 8.715 1.00 97.69 117 SER A C 1
ATOM 914 O O . SER A 1 117 ? 3.620 0.490 8.520 1.00 97.69 117 SER A O 1
ATOM 916 N N . LYS A 1 118 ? 5.669 -0.328 8.133 1.00 97.06 118 LYS A N 1
ATOM 917 C CA . LYS A 1 118 ? 5.169 -1.456 7.319 1.00 97.06 118 LYS A CA 1
ATOM 918 C C . LYS A 1 118 ? 4.213 -2.349 8.119 1.00 97.06 118 LYS A C 1
ATOM 920 O O . LYS A 1 118 ? 3.279 -2.901 7.546 1.00 97.06 118 LYS A O 1
ATOM 925 N N . ARG A 1 119 ? 4.428 -2.467 9.435 1.00 96.69 119 ARG A N 1
ATOM 926 C CA . ARG A 1 119 ? 3.551 -3.196 10.359 1.00 96.69 119 ARG A CA 1
ATOM 927 C C . ARG A 1 119 ? 2.136 -2.609 10.343 1.00 96.69 119 ARG A C 1
ATOM 929 O O . ARG A 1 119 ? 1.199 -3.323 9.998 1.00 96.69 119 ARG A O 1
ATOM 936 N N . THR A 1 120 ? 2.011 -1.314 10.630 1.00 97.88 120 THR A N 1
ATOM 937 C CA . THR A 1 120 ? 0.737 -0.578 10.690 1.00 97.88 120 THR A CA 1
ATOM 938 C C . THR A 1 120 ? -0.011 -0.667 9.361 1.00 97.88 120 THR A C 1
ATOM 940 O O . THR A 1 120 ? -1.168 -1.081 9.320 1.00 97.88 120 THR A O 1
ATOM 943 N N . ARG A 1 121 ? 0.676 -0.404 8.240 1.00 97.81 121 ARG A N 1
ATOM 944 C CA . ARG A 1 121 ? 0.079 -0.499 6.898 1.00 97.81 121 ARG A CA 1
ATOM 945 C C . ARG A 1 121 ? -0.471 -1.886 6.572 1.00 97.81 121 ARG A C 1
ATOM 947 O O . ARG A 1 121 ? -1.573 -2.007 6.041 1.00 97.81 121 ARG A O 1
ATOM 954 N N . ARG A 1 122 ? 0.282 -2.948 6.875 1.00 97.06 122 ARG A N 1
ATOM 955 C CA . ARG A 1 122 ? -0.152 -4.324 6.582 1.00 97.06 122 ARG A CA 1
ATOM 956 C C . ARG A 1 122 ? -1.321 -4.764 7.459 1.00 97.06 122 ARG A C 1
ATOM 958 O O . ARG A 1 122 ? -2.212 -5.438 6.953 1.00 97.06 122 ARG A O 1
ATOM 965 N N . ARG A 1 123 ? -1.344 -4.360 8.731 1.00 97.06 123 ARG A N 1
ATOM 966 C CA . ARG A 1 123 ? -2.475 -4.618 9.637 1.00 97.06 123 ARG A CA 1
ATOM 967 C C . ARG A 1 123 ? -3.734 -3.873 9.183 1.00 97.06 123 ARG A C 1
ATOM 969 O O . ARG A 1 123 ? -4.796 -4.482 9.127 1.00 97.06 123 ARG A O 1
ATOM 976 N N . PHE A 1 124 ? -3.604 -2.622 8.733 1.00 96.44 124 PHE A N 1
ATOM 977 C CA . PHE A 1 124 ? -4.700 -1.891 8.086 1.00 96.44 124 PHE A CA 1
ATOM 978 C C . PHE A 1 124 ? -5.254 -2.645 6.866 1.00 96.44 124 PHE A C 1
ATOM 980 O O . PHE A 1 124 ? -6.464 -2.830 6.759 1.00 96.44 124 PHE A O 1
ATOM 987 N N . PHE A 1 125 ? -4.385 -3.124 5.968 1.00 94.94 125 PHE A N 1
ATOM 988 C CA . PHE A 1 125 ? -4.799 -3.910 4.798 1.00 94.94 125 PHE A CA 1
ATOM 989 C C . PHE A 1 125 ? -5.557 -5.182 5.196 1.00 94.94 125 PHE A C 1
ATOM 991 O O . PHE A 1 125 ? -6.626 -5.443 4.649 1.00 94.94 125 PHE A O 1
ATOM 998 N N . ALA A 1 126 ? -5.039 -5.935 6.168 1.00 95.56 126 ALA A N 1
ATOM 999 C CA . ALA A 1 126 ? -5.674 -7.164 6.635 1.00 95.56 126 ALA A CA 1
ATOM 1000 C C . ALA A 1 126 ? -7.101 -6.911 7.153 1.00 95.56 126 ALA A C 1
ATOM 1002 O O . ALA A 1 126 ? -8.034 -7.623 6.790 1.00 95.56 126 ALA A O 1
ATOM 1003 N N . LEU A 1 127 ? -7.291 -5.858 7.949 1.00 95.00 127 LEU A N 1
ATOM 1004 C CA . LEU A 1 127 ? -8.591 -5.524 8.532 1.00 95.00 127 LEU A CA 1
ATOM 1005 C C . LEU A 1 127 ? -9.562 -4.956 7.494 1.00 95.00 127 LEU A C 1
ATOM 1007 O O . LEU A 1 127 ? -10.687 -5.427 7.358 1.00 95.00 127 LEU A O 1
ATOM 1011 N N . VAL A 1 128 ? -9.134 -3.930 6.758 1.00 93.25 128 VAL A N 1
ATOM 1012 C CA . VAL A 1 128 ? -10.035 -3.116 5.932 1.00 93.25 128 VAL A CA 1
ATOM 1013 C C . VAL A 1 128 ? -10.246 -3.719 4.550 1.00 93.25 128 VAL A C 1
ATOM 1015 O O . VAL A 1 128 ? -11.351 -3.656 4.017 1.00 93.25 128 VAL A O 1
ATOM 1018 N N . LEU A 1 129 ? -9.198 -4.290 3.952 1.00 89.31 129 LEU A N 1
ATOM 1019 C CA . LEU A 1 129 ? -9.252 -4.799 2.580 1.00 89.31 129 LEU A CA 1
ATOM 1020 C C . LEU A 1 129 ? -9.447 -6.312 2.526 1.00 89.31 129 LEU A C 1
ATOM 1022 O O . LEU A 1 129 ? -10.176 -6.789 1.657 1.00 89.31 129 LEU A O 1
ATOM 1026 N N . ASP A 1 130 ? -8.827 -7.062 3.439 1.00 92.06 130 ASP A N 1
ATOM 1027 C CA . ASP A 1 130 ? -8.985 -8.520 3.492 1.00 92.06 130 ASP A CA 1
ATOM 1028 C C . ASP A 1 130 ? -10.140 -8.961 4.410 1.00 92.06 130 ASP A C 1
ATOM 1030 O O . ASP A 1 130 ? -10.507 -10.138 4.403 1.00 92.06 130 ASP A O 1
ATOM 1034 N N . GLY A 1 131 ? -10.732 -8.034 5.175 1.00 94.25 131 GLY A N 1
ATOM 1035 C CA . GLY A 1 131 ? -11.875 -8.295 6.054 1.00 94.25 131 GLY A CA 1
ATOM 1036 C C . GLY A 1 131 ? -11.545 -9.207 7.236 1.00 94.25 131 GLY A C 1
ATOM 1037 O O . GLY A 1 131 ? -12.405 -9.958 7.694 1.00 94.25 131 GLY A O 1
ATOM 1038 N N . TRP A 1 132 ? -10.289 -9.222 7.687 1.00 96.12 132 TRP A N 1
ATOM 1039 C CA . TRP A 1 132 ? -9.883 -10.021 8.840 1.00 96.12 132 TRP A CA 1
ATOM 1040 C C . TRP A 1 132 ? -10.392 -9.406 10.143 1.00 96.12 132 TRP A C 1
ATOM 1042 O O . TRP A 1 132 ? -10.654 -8.209 10.227 1.00 96.12 132 TRP A O 1
ATOM 1052 N N . THR A 1 133 ? -10.506 -10.246 11.168 1.00 95.94 133 THR A N 1
ATOM 1053 C CA . THR A 1 133 ? -10.831 -9.812 12.529 1.00 95.94 133 THR A CA 1
ATOM 1054 C C . THR A 1 133 ? -9.572 -9.321 13.256 1.0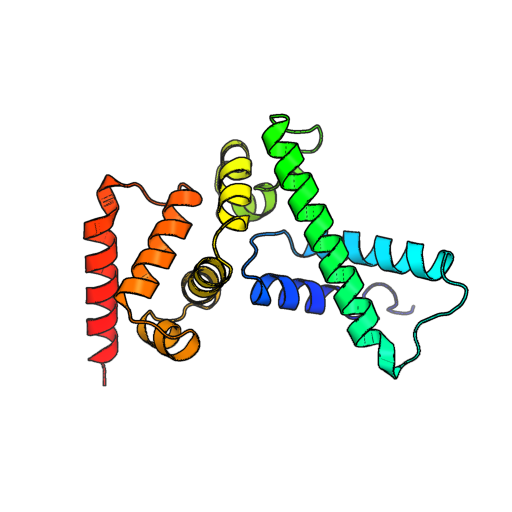0 95.94 133 THR A C 1
ATOM 1056 O O . THR A 1 133 ? -8.447 -9.525 12.769 1.00 95.94 133 THR A O 1
ATOM 1059 N N . LEU A 1 134 ? -9.729 -8.668 14.413 1.00 95.75 134 LEU A N 1
ATOM 1060 C CA . LEU A 1 134 ? -8.583 -8.207 15.207 1.00 95.75 134 LEU A CA 1
ATOM 1061 C C . LEU A 1 134 ? -7.742 -9.396 15.681 1.00 95.75 134 LEU A C 1
ATOM 1063 O O . LEU A 1 134 ? -6.521 -9.362 15.527 1.00 95.75 134 LEU A O 1
ATOM 1067 N N . THR A 1 135 ? -8.383 -10.463 16.165 1.00 94.62 135 THR A N 1
ATOM 1068 C CA . THR A 1 135 ? -7.714 -11.665 16.677 1.00 94.62 135 THR A CA 1
ATOM 1069 C C . THR A 1 135 ? -6.938 -12.376 15.578 1.00 94.62 135 THR A C 1
ATOM 1071 O O . THR A 1 135 ? -5.734 -12.584 15.719 1.00 94.62 135 THR A O 1
ATOM 1074 N N . LYS A 1 136 ? -7.552 -12.624 14.413 1.00 96.12 136 LYS A N 1
ATOM 1075 C CA . LYS A 1 136 ? -6.846 -13.228 13.267 1.00 96.12 136 LYS A CA 1
ATOM 1076 C C . LYS A 1 136 ? -5.639 -12.393 12.823 1.00 96.12 136 LYS A C 1
ATOM 1078 O O . LYS A 1 136 ? -4.598 -12.925 12.436 1.00 96.12 136 LYS A O 1
ATOM 1083 N N . THR A 1 137 ? -5.776 -11.070 12.851 1.00 96.88 137 THR A N 1
ATOM 1084 C CA . THR A 1 137 ? -4.686 -10.158 12.488 1.00 96.88 137 THR A CA 1
ATOM 1085 C C . THR A 1 137 ? -3.562 -10.201 13.527 1.00 96.88 137 THR A C 1
ATOM 1087 O O . THR A 1 137 ? -2.392 -10.244 13.144 1.00 96.88 137 THR A O 1
ATOM 1090 N N . ALA A 1 138 ? -3.894 -10.246 14.819 1.00 95.75 138 ALA A N 1
ATOM 1091 C CA . ALA A 1 138 ? -2.931 -10.389 15.909 1.00 95.75 138 ALA A CA 1
ATOM 1092 C C . ALA A 1 138 ? -2.172 -11.723 15.833 1.00 95.75 138 ALA A C 1
ATOM 1094 O O . ALA A 1 138 ? -0.948 -11.737 15.930 1.00 95.75 138 ALA A O 1
ATOM 1095 N N . GLU A 1 139 ? -2.856 -12.834 15.558 1.00 95.81 139 GLU A N 1
ATOM 1096 C CA . GLU A 1 139 ? -2.225 -14.148 15.375 1.00 95.81 139 GLU A CA 1
ATOM 1097 C C . GLU A 1 139 ? -1.208 -14.148 14.227 1.00 95.81 139 GLU A C 1
ATOM 1099 O O . GLU A 1 139 ? -0.104 -14.676 14.357 1.00 95.81 139 GLU A O 1
ATOM 1104 N N . TRP A 1 140 ? -1.561 -13.533 13.096 1.00 95.94 140 TRP A N 1
ATOM 1105 C CA . TRP A 1 140 ? -0.718 -13.553 11.902 1.00 95.94 140 TRP A CA 1
ATOM 1106 C C . TRP A 1 140 ? 0.466 -12.582 11.967 1.00 95.94 140 TRP A C 1
ATOM 1108 O O . TRP A 1 140 ? 1.553 -12.878 11.470 1.00 95.94 140 TRP A O 1
ATOM 1118 N N . PHE A 1 141 ? 0.258 -11.392 12.534 1.00 93.88 141 PHE A N 1
ATOM 1119 C CA . PHE A 1 141 ? 1.262 -10.323 12.572 1.00 93.88 141 PHE A CA 1
ATOM 1120 C C . PHE A 1 141 ? 1.938 -10.162 13.941 1.00 93.88 141 PHE A C 1
ATOM 1122 O O . PHE A 1 141 ? 2.781 -9.273 14.091 1.00 93.88 141 PHE A O 1
ATOM 1129 N N . GLY A 1 142 ? 1.578 -10.993 14.921 1.00 93.12 142 GLY A N 1
ATOM 1130 C CA . GLY A 1 142 ? 1.938 -10.828 16.327 1.00 93.12 142 GLY A CA 1
ATOM 1131 C C . GLY A 1 142 ? 1.224 -9.640 16.980 1.00 93.12 142 GLY A C 1
ATOM 1132 O O . GLY A 1 142 ? 0.592 -8.829 16.298 1.00 93.12 142 GLY A O 1
ATOM 1133 N N . GLY A 1 143 ? 1.397 -9.499 18.294 1.00 93.12 143 GLY A N 1
ATOM 1134 C CA . GLY A 1 143 ? 0.777 -8.443 19.102 1.00 93.12 143 GLY A CA 1
ATOM 1135 C C . GLY A 1 143 ? -0.557 -8.858 19.716 1.00 93.12 143 GLY A C 1
ATOM 1136 O O . GLY A 1 143 ? -0.937 -10.027 19.649 1.00 93.12 143 GLY A O 1
ATOM 1137 N N . ASP A 1 144 ? -1.259 -7.899 20.316 1.00 95.25 144 ASP A N 1
ATOM 1138 C CA . ASP A 1 144 ? -2.603 -8.093 20.869 1.00 95.25 144 ASP A CA 1
ATOM 1139 C C . ASP A 1 144 ? -3.671 -7.284 20.112 1.00 95.25 144 ASP A C 1
ATOM 1141 O O . ASP A 1 144 ? -3.367 -6.389 19.321 1.00 95.25 144 ASP A O 1
ATOM 1145 N N . ALA A 1 145 ? -4.949 -7.602 20.343 1.00 94.12 145 ALA A N 1
ATOM 1146 C CA . ALA A 1 145 ? -6.066 -6.954 19.657 1.00 94.12 145 ALA A CA 1
ATOM 1147 C C . ALA A 1 145 ? -6.112 -5.428 19.868 1.00 94.12 145 ALA A C 1
ATOM 1149 O O . ALA A 1 145 ? -6.570 -4.708 18.976 1.00 94.12 145 ALA A O 1
ATOM 1150 N N . ARG A 1 146 ? -5.622 -4.916 21.008 1.00 94.56 146 ARG A N 1
ATOM 1151 C CA . ARG A 1 146 ? -5.569 -3.474 21.276 1.00 94.56 146 ARG A CA 1
ATOM 1152 C C . ARG A 1 146 ? -4.512 -2.812 20.404 1.00 94.56 146 ARG A C 1
ATOM 1154 O O . ARG A 1 146 ? -4.825 -1.815 19.764 1.00 94.56 146 ARG A O 1
ATOM 1161 N N . GLU A 1 147 ? -3.318 -3.390 20.305 1.00 96.25 147 GLU A N 1
ATOM 1162 C CA . GLU A 1 147 ? -2.266 -2.898 19.410 1.00 96.25 147 GLU A CA 1
ATOM 1163 C C . GLU A 1 147 ? -2.715 -2.888 17.943 1.00 96.25 147 GLU A C 1
ATOM 1165 O O . GLU A 1 147 ? -2.399 -1.954 17.204 1.00 96.25 147 GLU A O 1
ATOM 1170 N N . ILE A 1 148 ? -3.448 -3.921 17.507 1.00 97.19 148 ILE A N 1
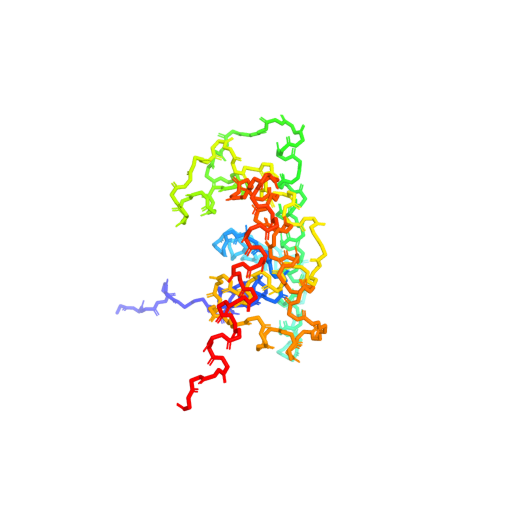ATOM 1171 C CA . ILE A 1 148 ? -4.025 -3.976 16.156 1.00 97.19 148 ILE A CA 1
ATOM 1172 C C . ILE A 1 148 ? -5.044 -2.846 15.953 1.00 97.19 148 ILE A C 1
ATOM 1174 O O . ILE A 1 148 ? -5.036 -2.186 14.911 1.00 97.19 148 ILE A O 1
ATOM 1178 N N . ALA A 1 149 ? -5.914 -2.613 16.937 1.00 95.88 149 ALA A N 1
ATOM 1179 C CA . ALA A 1 149 ? -6.913 -1.552 16.883 1.00 95.88 149 ALA A CA 1
ATOM 1180 C C . ALA A 1 149 ? -6.272 -0.152 16.881 1.00 95.88 149 ALA A C 1
ATOM 1182 O O . ALA A 1 149 ? -6.723 0.721 16.138 1.00 95.88 149 ALA A O 1
ATOM 1183 N N . ASP A 1 150 ? -5.197 0.054 17.647 1.00 96.25 150 ASP A N 1
ATOM 1184 C CA . ASP A 1 150 ? -4.423 1.299 17.648 1.00 96.25 150 ASP A CA 1
ATOM 1185 C C . ASP A 1 150 ? -3.745 1.552 16.289 1.00 96.25 150 ASP A C 1
ATOM 1187 O 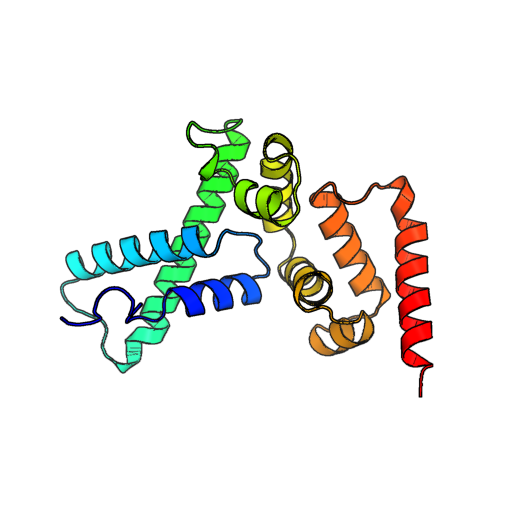O . ASP A 1 150 ? -3.843 2.662 15.764 1.00 96.25 150 ASP A O 1
ATOM 1191 N N . ASP A 1 151 ? -3.145 0.530 15.665 1.00 97.25 151 ASP A N 1
ATOM 1192 C CA . ASP A 1 151 ? -2.587 0.637 14.306 1.00 97.25 151 ASP A CA 1
ATOM 1193 C C . ASP A 1 151 ? -3.667 0.998 13.266 1.00 97.25 151 ASP A C 1
ATOM 1195 O O . ASP A 1 151 ? -3.436 1.809 12.363 1.00 97.25 151 ASP A O 1
ATOM 1199 N N . LEU A 1 152 ? -4.859 0.398 13.377 1.00 96.75 152 LEU A N 1
ATOM 1200 C CA . LEU A 1 152 ? -5.998 0.733 12.520 1.00 96.75 152 LEU A CA 1
ATOM 1201 C C . LEU A 1 152 ? -6.436 2.187 12.727 1.00 96.75 152 LEU A C 1
ATOM 1203 O O . LEU A 1 152 ? -6.681 2.894 11.747 1.00 96.75 152 LEU A O 1
ATOM 1207 N N . TRP A 1 153 ? -6.532 2.639 13.979 1.00 96.69 153 TRP A N 1
ATOM 1208 C CA . TRP A 1 153 ? -6.899 4.017 14.288 1.00 96.69 153 TRP A CA 1
ATOM 1209 C C . TRP A 1 153 ? -5.887 5.010 13.717 1.00 96.69 153 TRP A C 1
ATOM 1211 O O . TRP A 1 153 ? -6.298 5.954 13.046 1.00 96.69 153 TRP A O 1
ATOM 1221 N N . GLU A 1 154 ? -4.585 4.775 13.905 1.00 97.19 154 GLU A N 1
ATOM 1222 C CA . GLU A 1 154 ? -3.524 5.643 13.380 1.00 97.19 154 GLU A CA 1
ATOM 1223 C C . GLU A 1 154 ? -3.641 5.788 11.856 1.00 97.19 154 GLU A C 1
ATOM 1225 O O . GLU A 1 154 ? -3.626 6.899 11.318 1.00 97.19 154 GLU A O 1
ATOM 1230 N N . ALA A 1 155 ? -3.835 4.669 11.156 1.00 96.75 155 ALA A N 1
ATOM 1231 C CA . ALA A 1 155 ? -4.044 4.658 9.716 1.00 96.75 155 ALA A CA 1
ATOM 1232 C C . ALA A 1 155 ? -5.295 5.446 9.288 1.00 96.75 155 ALA A C 1
ATOM 1234 O O . ALA A 1 155 ? -5.216 6.274 8.380 1.00 96.75 155 ALA A O 1
ATOM 1235 N N . LEU A 1 156 ? -6.443 5.220 9.935 1.00 95.56 156 LEU A N 1
ATOM 1236 C CA . LEU A 1 156 ? -7.690 5.929 9.623 1.00 95.56 156 LEU A CA 1
ATOM 1237 C C . LEU A 1 156 ? -7.591 7.428 9.920 1.00 95.56 156 LEU A C 1
ATOM 1239 O O . LEU A 1 156 ? -8.098 8.240 9.146 1.00 95.56 156 LEU A O 1
ATOM 1243 N N . PHE A 1 157 ? -6.930 7.798 11.015 1.00 95.69 157 PHE A N 1
ATOM 1244 C CA . PHE A 1 157 ? -6.698 9.185 11.396 1.00 95.69 157 PHE A CA 1
ATOM 1245 C C . PHE A 1 157 ? -5.826 9.904 10.363 1.00 95.69 157 PHE A C 1
ATOM 1247 O O . PHE A 1 157 ? -6.202 10.971 9.880 1.00 95.69 157 PHE A O 1
ATOM 1254 N N . LEU A 1 158 ? -4.713 9.294 9.936 1.00 95.38 158 LEU A N 1
ATOM 1255 C CA . LEU A 1 158 ? -3.852 9.872 8.899 1.00 95.38 158 LEU A CA 1
ATOM 1256 C C . LEU A 1 158 ? -4.542 9.996 7.543 1.00 95.38 158 LEU A C 1
ATOM 1258 O O . LEU A 1 158 ? -4.262 10.946 6.819 1.00 95.38 158 LEU A O 1
ATOM 1262 N N . LEU A 1 159 ? -5.451 9.075 7.218 1.00 94.62 159 LEU A N 1
ATOM 1263 C CA . LEU A 1 159 ? -6.277 9.147 6.013 1.00 94.62 159 LEU A CA 1
ATOM 1264 C C . LEU A 1 159 ? -7.403 10.193 6.108 1.00 94.62 159 LEU A C 1
ATOM 1266 O O . LEU A 1 159 ? -8.136 10.381 5.140 1.00 94.62 159 LEU A O 1
ATOM 1270 N N . GLY A 1 160 ? -7.568 10.862 7.255 1.00 93.12 160 GLY A N 1
ATOM 1271 C CA . GLY A 1 160 ? -8.654 11.815 7.497 1.00 93.12 160 GLY A CA 1
ATOM 1272 C C . GLY A 1 160 ? -10.035 11.159 7.612 1.00 93.12 160 GLY A C 1
ATOM 1273 O O . GLY A 1 160 ? -11.053 11.836 7.469 1.00 93.12 160 GLY A O 1
ATOM 1274 N N . LEU A 1 161 ? -10.080 9.844 7.847 1.00 92.31 161 LEU A N 1
ATOM 1275 C CA . LEU A 1 161 ? -11.303 9.041 7.962 1.00 92.31 161 LEU A CA 1
ATOM 1276 C C . LEU A 1 161 ? -11.776 8.882 9.411 1.00 92.31 161 LEU A C 1
ATOM 1278 O O . LEU A 1 161 ? -12.929 8.527 9.646 1.00 92.31 161 LEU A O 1
ATOM 1282 N N . ALA A 1 162 ? -10.903 9.161 10.377 1.00 93.44 162 ALA A N 1
ATOM 1283 C CA . ALA A 1 162 ? -11.222 9.214 11.796 1.00 93.44 162 ALA A CA 1
ATOM 1284 C C . ALA A 1 162 ? -10.897 10.598 12.370 1.00 93.44 162 ALA A C 1
ATOM 1286 O O . ALA A 1 162 ? -10.095 11.349 11.815 1.00 93.44 162 ALA A O 1
ATOM 1287 N N . ARG A 1 163 ? -11.533 10.927 13.496 1.00 92.19 163 ARG A N 1
ATOM 1288 C CA . ARG A 1 163 ? -11.247 12.137 14.273 1.00 92.19 163 ARG A CA 1
ATOM 1289 C C . ARG A 1 163 ? -10.754 11.753 15.661 1.00 92.19 163 ARG A C 1
ATOM 1291 O O . ARG A 1 163 ? -11.143 10.700 16.169 1.00 92.19 163 ARG A O 1
ATOM 1298 N N . GLU A 1 164 ? -9.918 12.600 16.253 1.00 92.00 164 GLU A N 1
ATOM 1299 C CA . GLU A 1 164 ? -9.296 12.343 17.559 1.00 92.00 164 GLU A CA 1
ATOM 1300 C C . GLU A 1 164 ? -10.348 12.124 18.649 1.00 92.00 164 GLU A C 1
ATOM 1302 O O . GLU A 1 164 ? -10.263 11.167 19.413 1.00 92.00 164 GLU A O 1
ATOM 1307 N N . GLU A 1 165 ? -11.409 12.936 18.652 1.00 93.25 165 GLU A N 1
ATOM 1308 C CA . GLU A 1 165 ? -12.494 12.852 19.632 1.00 93.25 165 GLU A CA 1
ATOM 1309 C C . GLU A 1 165 ? -13.240 11.507 19.627 1.00 93.25 165 GLU A C 1
ATOM 1311 O O . GLU A 1 165 ? -13.952 11.189 20.576 1.00 93.25 165 GLU A O 1
ATOM 1316 N N . HIS A 1 166 ? -13.085 10.702 18.573 1.00 91.38 166 HIS A N 1
ATOM 1317 C CA . HIS A 1 166 ? -13.729 9.398 18.447 1.00 91.38 166 HIS A CA 1
ATOM 1318 C C . HIS A 1 166 ? -12.806 8.228 18.797 1.00 91.38 166 HIS A C 1
ATOM 1320 O O . HIS A 1 166 ? -13.248 7.082 18.714 1.00 91.38 166 HIS A O 1
ATOM 1326 N N . ARG A 1 167 ? -11.540 8.477 19.160 1.00 93.94 167 ARG A N 1
ATOM 1327 C CA . ARG A 1 167 ? -10.540 7.418 19.338 1.00 93.94 167 ARG A CA 1
ATOM 1328 C C . ARG A 1 167 ? -10.974 6.372 20.357 1.00 93.94 167 ARG A C 1
ATOM 1330 O O . ARG A 1 167 ? -11.088 5.203 20.003 1.00 93.94 167 ARG A O 1
ATOM 1337 N N . GLU A 1 168 ? -11.229 6.784 21.596 1.00 92.50 168 GLU A N 1
ATOM 1338 C CA . GLU A 1 168 ? -11.552 5.852 22.685 1.00 92.50 168 GLU A CA 1
ATOM 1339 C C . GLU A 1 168 ? -12.821 5.051 22.378 1.00 92.50 168 GLU A C 1
ATOM 1341 O O . GLU A 1 168 ? -12.790 3.823 22.385 1.00 92.50 168 GLU A O 1
ATOM 1346 N N . GLY A 1 169 ? -13.899 5.733 21.975 1.00 91.50 169 GLY A N 1
ATOM 1347 C CA . GLY A 1 169 ? -15.162 5.076 21.633 1.00 91.50 169 GLY A CA 1
ATOM 1348 C C . GLY A 1 169 ? -15.049 4.099 20.458 1.00 91.50 169 GLY A C 1
ATOM 1349 O O . GLY A 1 169 ? -15.686 3.048 20.473 1.00 91.50 169 GLY A O 1
ATOM 1350 N N . MET A 1 170 ? -14.224 4.404 19.451 1.00 92.81 170 MET A N 1
ATOM 1351 C CA . MET A 1 170 ? -13.984 3.493 18.330 1.00 92.81 170 MET A CA 1
ATOM 1352 C C . MET A 1 170 ? -13.201 2.253 18.767 1.00 92.81 170 MET A C 1
ATOM 1354 O O . MET A 1 170 ? -13.559 1.143 18.378 1.00 92.81 170 MET A O 1
ATOM 1358 N N . LEU A 1 171 ? -12.139 2.428 19.558 1.00 92.56 171 LEU A N 1
ATOM 1359 C CA . LEU A 1 171 ? -11.309 1.314 20.017 1.00 92.56 171 LEU A CA 1
ATOM 1360 C C . LEU A 1 171 ? -12.104 0.366 20.919 1.00 92.56 171 LEU A C 1
ATOM 1362 O O . LEU A 1 171 ? -12.043 -0.849 20.733 1.00 92.56 171 LEU A O 1
ATOM 1366 N N . ASP A 1 172 ? -12.893 0.912 21.841 1.00 92.75 172 ASP A N 1
ATOM 1367 C CA . ASP A 1 172 ? -13.733 0.117 22.735 1.00 92.75 172 ASP A CA 1
ATOM 1368 C C . ASP A 1 172 ? -14.813 -0.640 21.954 1.00 92.75 172 ASP A C 1
ATOM 1370 O O . ASP A 1 172 ? -15.056 -1.822 22.204 1.00 92.75 172 ASP A O 1
ATOM 1374 N N . GLU A 1 173 ? -15.416 -0.000 20.949 1.00 93.31 173 GLU A N 1
ATOM 1375 C CA . GLU A 1 173 ? -16.397 -0.640 20.073 1.00 93.31 173 GLU A CA 1
ATOM 1376 C C . GLU A 1 173 ? -15.791 -1.786 19.254 1.00 93.31 173 GLU A C 1
ATOM 1378 O O . GLU A 1 173 ? -16.407 -2.847 19.132 1.00 93.31 173 GLU A O 1
ATOM 1383 N N . LEU A 1 174 ? -14.592 -1.595 18.701 1.00 91.50 174 LEU A N 1
ATOM 1384 C CA . LEU A 1 174 ? -13.889 -2.625 17.936 1.00 91.50 174 LEU A CA 1
ATOM 1385 C C . LEU A 1 174 ? -13.570 -3.846 18.805 1.00 91.50 174 LEU A C 1
ATOM 1387 O O . LEU A 1 174 ? -13.875 -4.971 18.411 1.00 91.50 174 LEU A O 1
ATOM 1391 N N . LEU A 1 175 ? -13.033 -3.626 20.006 1.00 92.00 175 LEU A N 1
ATOM 1392 C CA . LEU A 1 175 ? -12.711 -4.703 20.944 1.00 92.00 175 LEU A CA 1
ATOM 1393 C C . LEU A 1 175 ? -13.968 -5.439 21.415 1.00 92.00 175 LEU A C 1
ATOM 1395 O O . LEU A 1 175 ? -13.999 -6.666 21.440 1.00 92.00 175 LEU A O 1
ATOM 1399 N N . ARG A 1 176 ? -15.045 -4.704 21.713 1.00 93.50 176 ARG A N 1
ATOM 1400 C CA . ARG A 1 176 ? -16.333 -5.285 22.108 1.00 93.50 176 ARG A CA 1
ATOM 1401 C C . ARG A 1 176 ? -16.934 -6.159 21.004 1.00 93.50 176 ARG A C 1
ATOM 1403 O O . ARG A 1 176 ? -17.499 -7.217 21.296 1.00 93.50 176 ARG A O 1
ATOM 1410 N N . ARG A 1 177 ? -16.838 -5.728 19.741 1.00 90.69 177 ARG A N 1
ATOM 1411 C CA . ARG A 1 177 ? -17.283 -6.523 18.584 1.00 90.69 177 ARG A CA 1
ATOM 1412 C C . ARG A 1 177 ? -16.468 -7.795 18.434 1.00 90.69 177 ARG A C 1
ATOM 1414 O O . ARG A 1 177 ? -17.070 -8.844 18.230 1.00 90.69 177 ARG A O 1
ATOM 1421 N N . GLU A 1 178 ? -15.152 -7.712 18.590 1.00 89.88 178 GLU A N 1
ATOM 1422 C CA . GLU A 1 178 ? -14.277 -8.884 18.526 1.00 89.88 178 GLU A CA 1
ATOM 1423 C C . GLU A 1 178 ? -14.661 -9.913 19.593 1.00 89.88 178 GLU A C 1
ATOM 1425 O O . GLU A 1 178 ? -14.960 -11.057 19.262 1.00 89.88 178 GLU A O 1
ATOM 1430 N N . SER A 1 179 ? -14.811 -9.485 20.852 1.00 88.25 179 SER A N 1
ATOM 1431 C CA . SER A 1 179 ? -15.256 -10.374 21.933 1.00 88.25 179 SER A CA 1
ATOM 1432 C C . SER A 1 179 ? -16.632 -10.989 21.663 1.00 88.25 179 SER A C 1
ATOM 1434 O O . SER A 1 179 ? -16.924 -12.089 22.119 1.00 88.25 179 SER A O 1
ATOM 1436 N N . THR A 1 180 ? -17.508 -10.299 20.929 1.00 90.25 180 THR A N 1
ATOM 1437 C CA . THR A 1 180 ? -18.818 -10.854 20.556 1.00 90.25 180 THR A CA 1
ATOM 1438 C C . THR A 1 180 ? -18.687 -11.927 19.473 1.00 90.25 180 THR A C 1
ATOM 1440 O O . THR A 1 180 ? -19.411 -12.918 19.527 1.00 90.25 180 THR A O 1
ATOM 1443 N N . LEU A 1 181 ? -17.779 -11.749 18.509 1.00 86.31 181 LEU A N 1
ATOM 1444 C CA . LEU A 1 181 ? -17.517 -12.718 17.441 1.00 86.31 181 LEU A CA 1
ATOM 1445 C C . LEU A 1 181 ? -16.873 -14.001 17.979 1.00 86.31 181 LEU A C 1
ATOM 1447 O O . LEU A 1 181 ? -17.255 -15.084 17.554 1.00 86.31 181 LEU A O 1
ATOM 1451 N N . GLU A 1 182 ? -15.968 -13.893 18.952 1.00 83.00 182 GLU A N 1
ATOM 1452 C CA . GLU A 1 182 ? -15.319 -15.054 19.582 1.00 83.00 182 GLU A CA 1
ATOM 1453 C C . GLU A 1 182 ? -16.284 -15.932 20.393 1.00 83.00 182 GLU A C 1
ATOM 1455 O O . GLU A 1 182 ? -16.037 -17.119 20.585 1.00 83.00 182 GLU A O 1
ATOM 1460 N N . ASN A 1 183 ? -17.402 -15.366 20.856 1.00 78.62 183 ASN A N 1
ATOM 1461 C CA . ASN A 1 183 ? -18.403 -16.076 21.653 1.00 78.62 183 ASN A CA 1
ATOM 1462 C C . ASN A 1 183 ? -19.528 -16.713 20.813 1.00 78.62 183 ASN A C 1
ATOM 1464 O O . ASN A 1 183 ? -20.486 -17.239 21.386 1.00 78.62 183 ASN A O 1
ATOM 1468 N N . GLN A 1 184 ? -19.455 -16.657 19.478 1.00 71.00 184 GLN A N 1
ATOM 1469 C CA . GLN A 1 184 ? -20.402 -17.354 18.604 1.00 71.00 184 GLN A CA 1
ATOM 1470 C C . GLN A 1 184 ? -19.885 -18.777 18.308 1.00 71.00 184 GLN A C 1
ATOM 1472 O O . GLN A 1 184 ? -18.788 -18.901 17.763 1.00 71.00 184 GLN A O 1
ATOM 1477 N N . PRO A 1 185 ? -20.627 -19.831 18.708 1.00 58.62 185 PRO A N 1
ATOM 1478 C CA . PRO A 1 185 ? -20.206 -21.227 18.570 1.00 58.62 185 PRO A CA 1
ATOM 1479 C C . PRO A 1 185 ? -20.219 -21.742 17.127 1.00 58.62 185 PRO A C 1
ATOM 1481 O O . PRO A 1 185 ? -21.019 -21.230 16.308 1.00 58.62 185 PRO A O 1
#

Sequence (185 aa):
MHRIASSDPLALGPRSIALLRREGLLVDPQRLYEGAIIEVACEMSLEDRAPRPEEVDGWLAGRLERTLARILNRDAEWVRNGGGDDPAQAPGAFLARTLRLDPARMDEPTVRFHNLSKRTRRRFFALVLDGWTLTKTAEWFGGDAREIADDLWEALFLLGLAREEHREGMLDELLRRESTLENQP

Radius of gyration: 19.48 Å; chains: 1; bounding box: 44×43×59 Å